Protein AF-A0A170XXC9-F1 (afdb_monomer)

Organism: Triatoma infestans (NCBI:txid30076)

Mean predicted aligned error: 9.7 Å

Radius of gyration: 17.77 Å; Cα contacts (8 Å, |Δi|>4): 347; chains: 1; bounding box: 52×42×58 Å

Sequence (179 aa):
MFGFNVFPIMPRPFNTQYYCFSVAMLPGNEREDVERGGKIIMPPSALDHLTRLNITYPMLFKLNNEKKNRITHCGVLEFVADEGKVYLPHWMMHNLMLDEGDVVHIESANLPVATFSRFQPHSPEFLDISNPKAVLENCLRNFACLTTGDVVNIKYNTKDYELSVLVDTTRKSCFNNRM

Structure (mmCIF, N/CA/C/O backbone):
data_AF-A0A170XXC9-F1
#
_entry.id   AF-A0A170XXC9-F1
#
loop_
_atom_site.group_PDB
_atom_site.id
_atom_site.type_symbol
_atom_site.label_atom_id
_atom_site.label_alt_id
_atom_site.label_comp_id
_atom_site.label_asym_id
_atom_site.label_entity_id
_atom_site.label_seq_id
_atom_site.pdbx_PDB_ins_code
_atom_site.Cartn_x
_atom_site.Cartn_y
_atom_site.Cartn_z
_atom_site.occupancy
_atom_site.B_iso_or_equiv
_atom_site.auth_seq_id
_atom_site.auth_comp_id
_atom_site.auth_asym_id
_atom_site.auth_atom_id
_atom_site.pdbx_PDB_model_num
ATOM 1 N N . MET A 1 1 ? 32.893 21.014 -33.460 1.00 39.22 1 MET A N 1
ATOM 2 C CA . MET A 1 1 ? 32.845 20.460 -32.090 1.00 39.22 1 MET A CA 1
ATOM 3 C C . MET A 1 1 ? 31.387 20.436 -31.661 1.00 39.22 1 MET A C 1
ATOM 5 O O . MET A 1 1 ? 30.842 21.486 -31.357 1.00 39.22 1 MET A O 1
ATOM 9 N N . PHE A 1 2 ? 30.721 19.284 -31.771 1.00 38.38 2 PHE A N 1
ATOM 10 C CA . PHE A 1 2 ? 29.325 19.134 -31.350 1.00 38.38 2 PHE A CA 1
ATOM 11 C C . PHE A 1 2 ? 29.297 18.914 -29.836 1.00 38.38 2 PHE A C 1
ATOM 13 O O . PHE A 1 2 ? 29.837 17.926 -29.342 1.00 38.38 2 PHE A O 1
ATOM 20 N N . GLY A 1 3 ? 28.721 19.872 -29.110 1.00 41.62 3 GLY A N 1
ATOM 21 C CA . GLY A 1 3 ? 28.485 19.762 -27.677 1.00 41.62 3 GLY A CA 1
ATOM 22 C C . GLY A 1 3 ? 27.406 18.720 -27.418 1.00 41.62 3 GLY A C 1
ATOM 23 O O . GLY A 1 3 ? 26.228 18.966 -27.664 1.00 41.62 3 GLY A O 1
ATOM 24 N N . PHE A 1 4 ? 27.815 17.548 -26.940 1.00 42.00 4 PHE A N 1
ATOM 25 C CA . PHE A 1 4 ? 26.901 16.591 -26.338 1.00 42.00 4 PHE A CA 1
ATOM 26 C C . PHE A 1 4 ? 26.348 17.217 -25.056 1.00 42.00 4 PHE A C 1
ATOM 28 O O . PHE A 1 4 ? 27.060 17.345 -24.061 1.00 42.00 4 PHE A O 1
ATOM 35 N N . ASN A 1 5 ? 25.076 17.618 -25.090 1.00 38.91 5 ASN A N 1
ATOM 36 C CA . ASN A 1 5 ? 24.298 17.839 -23.878 1.00 38.91 5 ASN A CA 1
ATOM 37 C C . ASN A 1 5 ? 24.208 16.497 -23.144 1.00 38.91 5 ASN A C 1
ATOM 39 O O . ASN A 1 5 ? 23.368 15.651 -23.448 1.00 38.91 5 ASN A O 1
ATOM 43 N N . VAL A 1 6 ? 25.114 16.297 -22.192 1.00 42.81 6 VAL A N 1
ATOM 44 C CA . VAL A 1 6 ? 24.995 15.298 -21.135 1.00 42.81 6 VAL A CA 1
ATOM 45 C C . VAL A 1 6 ? 23.841 15.726 -20.235 1.00 42.81 6 VAL A C 1
ATOM 47 O O . VAL A 1 6 ? 24.023 16.396 -19.222 1.00 42.81 6 VAL A O 1
ATOM 50 N N . PHE A 1 7 ? 22.617 15.378 -20.634 1.00 46.25 7 PHE A N 1
ATOM 51 C CA . PHE A 1 7 ? 21.508 15.362 -19.692 1.00 46.25 7 PHE A CA 1
ATOM 52 C C . PHE A 1 7 ? 21.907 14.417 -18.553 1.00 46.25 7 PHE A C 1
ATOM 54 O O . PHE A 1 7 ? 22.317 13.287 -18.841 1.00 46.25 7 PHE A O 1
ATOM 61 N N . PRO A 1 8 ? 21.831 14.839 -17.279 1.00 40.06 8 PRO A N 1
ATOM 62 C CA . PRO A 1 8 ? 22.032 13.908 -16.187 1.00 40.06 8 PRO A CA 1
ATOM 63 C C . PRO A 1 8 ? 20.997 12.801 -16.364 1.00 40.06 8 PRO A C 1
ATOM 65 O O . PRO A 1 8 ? 19.794 13.063 -16.410 1.00 40.06 8 PRO A O 1
ATOM 68 N N . ILE A 1 9 ? 21.475 11.567 -16.521 1.00 45.00 9 ILE A N 1
ATOM 69 C CA . ILE A 1 9 ? 20.651 10.366 -16.446 1.00 45.00 9 ILE A CA 1
ATOM 70 C C . ILE A 1 9 ? 20.153 10.336 -15.002 1.00 45.00 9 ILE A C 1
ATOM 72 O O . ILE A 1 9 ? 20.793 9.767 -14.123 1.00 45.00 9 ILE A O 1
ATOM 76 N N . MET A 1 10 ? 19.053 11.041 -14.722 1.00 47.06 10 MET A N 1
ATOM 77 C CA . MET A 1 10 ? 18.302 10.816 -13.498 1.00 47.06 10 MET A CA 1
ATOM 78 C C . MET A 1 10 ? 17.957 9.328 -13.511 1.00 47.06 10 MET A C 1
ATOM 80 O O . MET A 1 10 ? 17.379 8.875 -14.508 1.00 47.06 10 MET A O 1
ATOM 84 N N . PRO A 1 11 ? 18.328 8.554 -12.477 1.00 50.50 11 PRO A N 1
ATOM 85 C CA . PRO A 1 11 ? 17.868 7.183 -12.369 1.00 50.50 11 PRO A CA 1
ATOM 86 C C . PRO A 1 11 ? 16.347 7.253 -12.399 1.00 50.50 11 PRO A C 1
ATOM 88 O O . PRO A 1 11 ? 15.720 7.853 -11.524 1.00 50.50 11 PRO A O 1
ATOM 91 N N . ARG A 1 12 ? 15.757 6.757 -13.489 1.00 59.72 12 ARG A N 1
ATOM 92 C CA . ARG A 1 12 ? 14.306 6.742 -13.611 1.00 59.72 12 ARG A CA 1
ATOM 93 C C . ARG A 1 12 ? 13.805 5.875 -12.459 1.00 59.72 12 ARG A C 1
ATOM 95 O O . ARG A 1 12 ? 14.347 4.780 -12.287 1.00 59.72 12 ARG A O 1
ATOM 102 N N . PRO A 1 13 ? 12.833 6.349 -11.663 1.00 69.69 13 PRO A N 1
ATOM 103 C CA . PRO A 1 13 ? 12.210 5.481 -10.682 1.00 69.69 13 PRO A CA 1
ATOM 104 C C . PRO A 1 13 ? 11.708 4.238 -11.414 1.00 69.69 13 PRO A C 1
ATOM 106 O O . PRO A 1 13 ? 11.322 4.314 -12.587 1.00 69.69 13 PRO A O 1
ATOM 109 N N . PHE A 1 14 ? 11.758 3.094 -10.738 1.00 80.50 14 PHE A N 1
ATOM 110 C CA . PHE A 1 14 ? 11.127 1.886 -11.244 1.00 80.50 14 PHE A CA 1
ATOM 111 C C . PHE A 1 14 ? 9.692 2.253 -11.608 1.00 80.50 14 PHE A C 1
ATOM 113 O O . PHE A 1 14 ? 8.976 2.745 -10.747 1.00 80.50 14 PHE A O 1
ATOM 120 N N . ASN A 1 15 ? 9.306 2.109 -12.870 1.00 86.06 15 ASN A N 1
ATOM 121 C CA . ASN A 1 15 ? 7.966 2.420 -13.348 1.00 86.06 15 ASN A CA 1
ATOM 122 C C . ASN A 1 15 ? 7.590 1.342 -14.355 1.00 86.06 15 ASN A C 1
ATOM 124 O O . ASN A 1 15 ? 8.229 1.200 -15.401 1.00 86.06 15 ASN A O 1
ATOM 128 N N . THR A 1 16 ? 6.615 0.521 -13.994 1.00 89.62 16 THR A N 1
ATOM 129 C CA . THR A 1 16 ? 6.161 -0.603 -14.807 1.00 89.62 16 THR A CA 1
ATOM 130 C C . THR A 1 16 ? 4.686 -0.863 -14.560 1.00 89.62 16 THR A C 1
ATOM 132 O O . THR A 1 16 ? 4.154 -0.610 -13.480 1.00 89.62 16 THR A O 1
ATOM 135 N N . GLN A 1 17 ? 4.025 -1.363 -15.595 1.00 92.31 17 GLN A N 1
ATOM 136 C CA . GLN A 1 17 ? 2.647 -1.816 -15.544 1.00 92.31 17 GLN A CA 1
ATOM 137 C C . GLN A 1 17 ? 2.608 -3.310 -15.238 1.00 92.31 17 GLN A C 1
ATOM 139 O O . GLN A 1 17 ? 3.337 -4.086 -15.855 1.00 92.31 17 GLN A O 1
ATOM 144 N N . TYR A 1 18 ? 1.736 -3.705 -14.319 1.00 93.56 18 TYR A N 1
ATOM 145 C CA . TYR A 1 18 ? 1.502 -5.104 -13.985 1.00 93.56 18 TYR A CA 1
ATOM 146 C C . TYR A 1 18 ? 0.012 -5.420 -14.014 1.00 93.56 18 TYR A C 1
ATOM 148 O O . TYR A 1 18 ? -0.817 -4.553 -13.737 1.00 93.56 18 TYR A O 1
ATOM 156 N N . TYR A 1 19 ? -0.320 -6.673 -14.314 1.00 93.56 19 TYR A N 1
ATOM 157 C CA . TYR A 1 19 ? -1.681 -7.175 -14.163 1.00 93.56 19 TYR A CA 1
ATOM 158 C C . TYR A 1 19 ? -1.940 -7.494 -12.694 1.00 93.56 19 TYR A C 1
ATOM 160 O O . TYR A 1 19 ? -1.226 -8.306 -12.104 1.00 93.56 19 TYR A O 1
ATOM 168 N N . CYS A 1 20 ? -2.933 -6.842 -12.101 1.00 92.25 20 CYS A N 1
ATOM 169 C CA . CYS A 1 20 ? -3.307 -7.059 -10.715 1.00 92.25 20 CYS A CA 1
ATOM 170 C C . CYS A 1 20 ? -4.280 -8.229 -10.568 1.00 92.25 20 CYS A C 1
ATOM 172 O O . CYS A 1 20 ? -5.212 -8.391 -11.352 1.00 92.25 20 CYS A O 1
ATOM 174 N N . PHE A 1 21 ? -4.058 -9.044 -9.546 1.00 92.44 21 PHE A N 1
ATOM 175 C CA . PHE A 1 21 ? -4.915 -10.163 -9.176 1.00 92.44 21 PHE A CA 1
ATOM 176 C C . PHE A 1 21 ? -5.128 -10.163 -7.668 1.00 92.44 21 PHE A C 1
ATOM 178 O O . PHE A 1 21 ? -4.291 -9.658 -6.914 1.00 92.44 21 P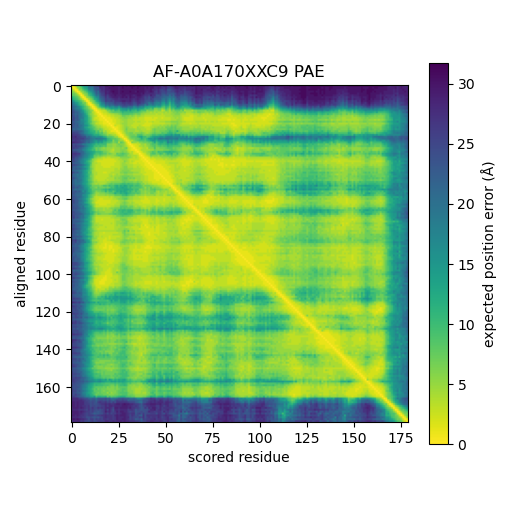HE A O 1
ATOM 185 N N . SER A 1 22 ? -6.232 -10.760 -7.230 1.00 90.31 22 SER A N 1
ATOM 186 C CA . SER A 1 22 ? -6.463 -10.995 -5.811 1.00 90.31 22 SER A CA 1
ATOM 187 C C . SER A 1 22 ? -5.446 -11.997 -5.279 1.00 90.31 22 SER A C 1
ATOM 189 O O . SER A 1 22 ? -5.162 -13.007 -5.928 1.00 90.31 22 SER A O 1
ATOM 191 N N . VAL A 1 23 ? -4.915 -11.769 -4.076 1.00 87.50 23 VAL A N 1
ATOM 192 C CA . VAL A 1 23 ? -4.017 -12.732 -3.415 1.00 87.50 23 VAL A CA 1
ATOM 193 C C . VAL A 1 23 ? -4.666 -14.106 -3.208 1.00 87.50 23 VAL A C 1
ATOM 195 O O . VAL A 1 23 ? -3.952 -15.102 -3.144 1.00 87.50 23 VAL A O 1
ATOM 198 N N . ALA A 1 24 ? -6.001 -14.189 -3.198 1.00 84.38 24 ALA A N 1
ATOM 199 C CA . ALA A 1 24 ? -6.734 -15.454 -3.163 1.00 84.38 24 ALA A CA 1
ATOM 200 C C . ALA A 1 24 ? -6.504 -16.333 -4.411 1.00 84.38 24 ALA A C 1
ATOM 202 O O . ALA A 1 24 ? -6.659 -17.549 -4.340 1.00 84.38 24 ALA A O 1
ATOM 203 N N . MET A 1 25 ? -6.115 -15.742 -5.548 1.00 82.94 25 MET A N 1
ATOM 204 C CA . MET A 1 25 ? -5.778 -16.475 -6.776 1.00 82.94 25 MET A CA 1
ATOM 205 C C . MET A 1 25 ? -4.332 -16.981 -6.808 1.00 82.94 25 MET A C 1
ATOM 207 O O . MET A 1 25 ? -3.971 -17.732 -7.717 1.00 82.94 25 MET A O 1
ATOM 211 N N . LEU A 1 26 ? -3.485 -16.564 -5.860 1.00 81.06 26 LEU A N 1
ATOM 212 C CA . LEU A 1 26 ? -2.104 -17.024 -5.808 1.00 81.06 26 LEU A CA 1
ATOM 213 C C . LEU A 1 26 ? -2.083 -18.537 -5.513 1.00 81.06 26 LEU A C 1
ATOM 215 O O . LEU A 1 26 ? -2.656 -18.967 -4.511 1.00 81.06 26 LEU A O 1
ATOM 219 N N . PRO A 1 27 ? -1.401 -19.360 -6.328 1.00 71.56 27 PRO A N 1
ATOM 220 C CA . PRO A 1 27 ? -1.302 -20.792 -6.073 1.00 71.56 27 PRO A CA 1
ATOM 221 C C . PRO A 1 27 ? -0.530 -21.059 -4.768 1.00 71.56 27 PRO A C 1
ATOM 223 O O . PRO A 1 27 ? 0.663 -20.774 -4.666 1.00 71.56 27 PRO A O 1
ATOM 226 N N . GLY A 1 28 ? -1.209 -21.614 -3.761 1.00 69.94 28 GLY A N 1
ATOM 227 C CA . GLY A 1 28 ? -0.635 -21.920 -2.448 1.00 69.94 28 GLY A CA 1
ATOM 228 C C . GLY A 1 28 ? -1.682 -21.937 -1.331 1.00 69.94 28 GLY A C 1
ATOM 229 O O . GLY A 1 28 ? -2.879 -21.889 -1.594 1.00 69.94 28 GLY A O 1
ATOM 230 N N . ASN A 1 29 ? -1.227 -22.015 -0.076 1.00 64.81 29 ASN A N 1
ATOM 231 C CA . ASN A 1 29 ? -2.105 -21.831 1.085 1.00 64.81 29 ASN A CA 1
ATOM 232 C C . ASN A 1 29 ? -2.654 -20.399 1.125 1.00 64.81 29 ASN A C 1
ATOM 234 O O . ASN A 1 29 ? -1.934 -19.457 0.790 1.00 64.81 29 ASN A O 1
ATOM 238 N N . GLU A 1 30 ? -3.881 -20.243 1.620 1.00 66.31 30 GLU A N 1
ATOM 239 C CA . GLU A 1 30 ? -4.486 -18.942 1.907 1.00 66.31 30 GLU A CA 1
ATOM 240 C C . GLU A 1 30 ? -3.588 -18.148 2.865 1.00 66.31 30 GLU A C 1
ATOM 242 O O . GLU A 1 30 ? -3.312 -18.570 3.990 1.00 66.31 30 GLU A O 1
ATOM 247 N N . ARG A 1 31 ? -3.086 -16.999 2.402 1.00 73.12 31 ARG A N 1
ATOM 248 C CA . ARG A 1 31 ? -2.189 -16.144 3.186 1.00 73.12 31 ARG A CA 1
ATOM 249 C C . ARG A 1 31 ? -2.955 -14.964 3.764 1.00 73.12 31 ARG A C 1
ATOM 251 O O . ARG A 1 31 ? -2.858 -13.838 3.277 1.00 73.12 31 ARG A O 1
ATOM 258 N N . GLU A 1 32 ? -3.699 -15.228 4.833 1.00 73.50 32 GLU A N 1
ATOM 259 C CA . GLU A 1 32 ? -4.479 -14.202 5.534 1.00 73.50 32 GLU A CA 1
ATOM 260 C C . GLU A 1 32 ? -3.613 -13.031 6.038 1.00 73.50 32 GLU A C 1
ATOM 262 O O . GLU A 1 32 ? -4.094 -11.905 6.138 1.00 73.50 32 GLU A O 1
ATOM 267 N N . ASP A 1 33 ? -2.328 -13.261 6.321 1.00 73.31 33 ASP A N 1
ATOM 268 C CA . ASP A 1 33 ? -1.388 -12.209 6.727 1.00 73.31 33 ASP A CA 1
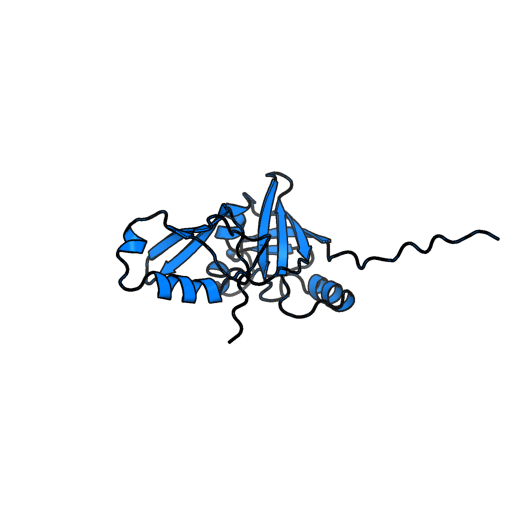ATOM 269 C C . ASP A 1 33 ? -1.156 -11.154 5.633 1.00 73.31 33 ASP A C 1
ATOM 271 O O . ASP A 1 33 ? -0.882 -9.992 5.941 1.00 73.31 33 ASP A O 1
ATOM 275 N N . VAL A 1 34 ? -1.274 -11.542 4.357 1.00 79.50 34 VAL A N 1
ATOM 276 C CA . VAL A 1 34 ? -1.136 -10.628 3.211 1.00 79.50 34 VAL A CA 1
ATOM 277 C C . VAL A 1 34 ? -2.404 -9.807 3.047 1.00 79.50 34 VAL A C 1
ATOM 279 O O . VAL A 1 34 ? -2.325 -8.586 2.934 1.00 79.50 34 VAL A O 1
ATOM 282 N N . GLU A 1 35 ? -3.564 -10.466 3.126 1.00 80.94 35 GLU A N 1
ATOM 283 C CA . GLU A 1 35 ? -4.880 -9.815 3.080 1.00 80.94 35 GLU A CA 1
ATOM 284 C C . GLU A 1 35 ? -5.032 -8.747 4.166 1.00 80.94 35 GLU A C 1
ATOM 286 O O . GLU A 1 35 ? -5.576 -7.673 3.921 1.00 80.94 35 GLU A O 1
ATOM 291 N N . ARG A 1 36 ? -4.504 -9.010 5.366 1.00 74.88 36 ARG A N 1
ATOM 292 C CA . ARG A 1 36 ? -4.570 -8.093 6.515 1.00 74.88 36 ARG A CA 1
ATOM 293 C C . ARG A 1 36 ? -3.467 -7.027 6.519 1.00 74.88 36 ARG A C 1
ATOM 295 O O . ARG A 1 36 ? -3.397 -6.228 7.453 1.00 74.88 36 ARG A O 1
ATOM 302 N N . GLY A 1 37 ? -2.567 -7.048 5.538 1.00 79.19 37 GLY A N 1
ATOM 303 C CA . GLY A 1 37 ? -1.376 -6.205 5.490 1.00 79.19 37 GLY A CA 1
ATOM 304 C C . GLY A 1 37 ? -1.393 -5.156 4.379 1.00 79.19 37 GLY A C 1
ATOM 305 O O . GLY A 1 37 ? -2.223 -5.163 3.475 1.00 79.19 37 GLY A O 1
ATOM 306 N N . GLY A 1 38 ? -0.397 -4.266 4.429 1.00 79.88 38 GLY A N 1
ATOM 307 C CA . GLY A 1 38 ? -0.108 -3.258 3.398 1.00 79.88 38 GLY A CA 1
ATOM 308 C C . GLY A 1 38 ? 0.945 -3.695 2.385 1.00 79.88 38 GLY A C 1
ATOM 309 O O . GLY A 1 38 ? 1.694 -2.849 1.888 1.00 79.88 38 GLY A O 1
ATOM 310 N N . LYS A 1 39 ? 1.086 -5.006 2.166 1.00 88.12 39 LYS A N 1
ATOM 311 C CA . LYS A 1 39 ? 2.179 -5.584 1.384 1.00 88.12 39 LYS A CA 1
ATOM 312 C C . LYS A 1 39 ? 1.637 -6.390 0.211 1.00 88.12 39 LYS A C 1
ATOM 314 O O . LYS A 1 39 ? 0.671 -7.126 0.363 1.00 88.12 39 LYS A O 1
ATOM 319 N N . ILE A 1 40 ? 2.289 -6.255 -0.935 1.00 91.31 40 ILE A N 1
ATOM 320 C CA . ILE A 1 40 ? 1.915 -6.919 -2.186 1.00 91.31 40 ILE A CA 1
ATOM 321 C C . ILE A 1 40 ? 2.945 -7.981 -2.562 1.00 91.31 40 ILE A C 1
ATOM 323 O O . ILE A 1 40 ? 4.069 -7.975 -2.051 1.00 91.31 40 ILE A O 1
ATOM 327 N N . ILE A 1 41 ? 2.578 -8.875 -3.475 1.00 91.88 41 ILE A N 1
ATOM 328 C CA . ILE A 1 41 ? 3.495 -9.877 -4.025 1.00 91.88 41 ILE A CA 1
ATOM 329 C C . ILE A 1 41 ? 3.811 -9.499 -5.466 1.00 91.88 41 ILE A C 1
ATOM 331 O O . ILE A 1 41 ? 2.911 -9.240 -6.268 1.00 91.88 41 ILE A O 1
ATOM 335 N N . MET A 1 42 ? 5.101 -9.460 -5.777 1.00 93.06 42 MET A N 1
ATOM 336 C CA . MET A 1 42 ? 5.624 -9.032 -7.073 1.00 93.06 42 MET A CA 1
ATOM 337 C C . MET A 1 42 ? 6.397 -10.164 -7.761 1.00 93.06 42 MET A C 1
ATOM 339 O O . MET A 1 42 ? 6.716 -11.163 -7.113 1.00 93.06 42 MET A O 1
ATOM 343 N N . PRO A 1 43 ? 6.686 -10.061 -9.068 1.00 93.75 43 PRO A N 1
ATOM 344 C CA . PRO A 1 43 ? 7.478 -11.071 -9.757 1.00 93.75 43 PRO A CA 1
ATOM 345 C C . PRO A 1 43 ? 8.976 -10.905 -9.469 1.00 93.75 43 PRO A C 1
ATOM 347 O O . PRO A 1 43 ? 9.429 -9.789 -9.190 1.00 93.75 43 PRO A O 1
ATOM 350 N N . PRO A 1 44 ? 9.778 -11.978 -9.564 1.00 92.56 44 PRO A N 1
ATOM 351 C CA . PRO A 1 44 ? 11.220 -11.923 -9.319 1.00 92.56 44 PRO A CA 1
ATOM 352 C C . PRO A 1 44 ? 11.963 -10.989 -10.285 1.00 92.56 44 PRO A C 1
ATOM 354 O O . PRO A 1 44 ? 12.949 -10.369 -9.884 1.00 92.56 44 PRO A O 1
ATOM 357 N N . SER A 1 45 ? 11.471 -10.793 -11.515 1.00 91.31 45 SER A N 1
ATOM 358 C CA . SER A 1 45 ? 12.009 -9.776 -12.433 1.00 91.31 45 SER A CA 1
ATOM 359 C C . SER A 1 45 ? 11.943 -8.352 -11.881 1.00 91.31 45 SER A C 1
ATOM 361 O O . SER A 1 45 ? 12.851 -7.553 -12.127 1.00 91.31 45 SER A O 1
ATOM 363 N N . ALA A 1 46 ? 10.919 -8.030 -11.081 1.00 89.69 46 ALA A N 1
ATOM 364 C CA . ALA A 1 46 ? 10.833 -6.734 -10.421 1.00 89.69 46 ALA A CA 1
ATOM 36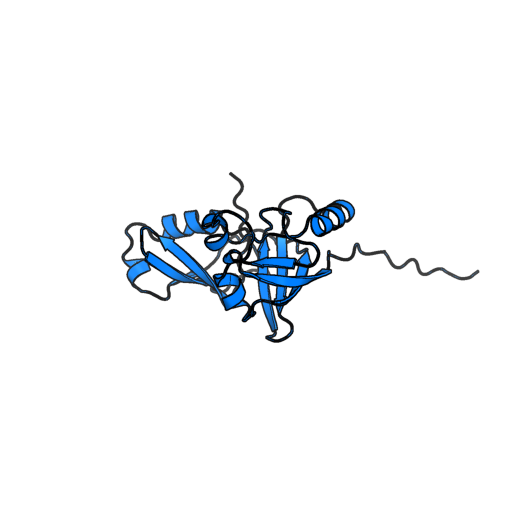5 C C . ALA A 1 46 ? 12.005 -6.549 -9.450 1.00 89.69 46 ALA A C 1
ATOM 367 O O . ALA A 1 46 ? 12.625 -5.491 -9.447 1.00 89.69 46 ALA A O 1
ATOM 368 N N . LEU A 1 47 ? 12.366 -7.581 -8.680 1.00 88.94 47 LEU A N 1
ATOM 369 C CA . LEU A 1 47 ? 13.496 -7.515 -7.753 1.00 88.94 47 LEU A CA 1
ATOM 370 C C . LEU A 1 47 ? 14.817 -7.237 -8.479 1.00 88.94 47 LEU A C 1
ATOM 372 O O . LEU A 1 47 ? 15.545 -6.343 -8.056 1.00 88.94 47 LEU A O 1
ATOM 376 N N . ASP A 1 48 ? 15.098 -7.931 -9.588 1.00 88.56 48 ASP A N 1
ATOM 377 C CA . ASP A 1 48 ? 16.311 -7.695 -10.392 1.00 88.56 48 ASP A CA 1
ATOM 378 C C . ASP A 1 48 ? 16.401 -6.229 -10.848 1.00 88.56 48 ASP A C 1
ATOM 380 O O . ASP A 1 48 ? 17.434 -5.572 -10.688 1.00 88.56 48 ASP A O 1
ATOM 384 N N . HIS A 1 49 ? 15.287 -5.669 -11.328 1.00 87.12 49 HIS A N 1
ATOM 385 C CA . HIS A 1 49 ? 15.209 -4.264 -11.724 1.00 87.12 49 HIS A CA 1
ATOM 386 C C . HIS A 1 49 ? 15.445 -3.310 -10.542 1.00 87.12 49 HIS A C 1
ATOM 388 O O . HIS A 1 49 ? 16.180 -2.330 -10.674 1.00 87.12 49 HIS A O 1
ATOM 394 N N . LEU A 1 50 ? 14.860 -3.593 -9.376 1.00 86.81 50 LEU A N 1
ATOM 395 C CA . LEU A 1 50 ? 15.023 -2.776 -8.169 1.00 86.81 50 LEU A CA 1
ATOM 396 C C . LEU A 1 50 ? 16.462 -2.822 -7.640 1.00 86.81 50 LEU A C 1
ATOM 398 O O . LEU A 1 50 ? 16.997 -1.792 -7.223 1.00 86.81 50 LEU A O 1
ATOM 402 N N . THR A 1 51 ? 17.115 -3.987 -7.706 1.00 85.94 51 THR A N 1
ATOM 403 C CA . THR A 1 51 ? 18.529 -4.154 -7.346 1.00 85.94 51 THR A CA 1
ATOM 404 C C . THR A 1 51 ? 19.440 -3.360 -8.281 1.00 85.94 51 THR A C 1
ATOM 406 O O . THR A 1 51 ? 20.346 -2.682 -7.800 1.00 85.94 51 THR A O 1
ATOM 409 N N . ARG A 1 52 ? 19.176 -3.348 -9.597 1.00 86.25 52 ARG A N 1
ATOM 410 C CA . ARG A 1 52 ? 19.924 -2.511 -10.562 1.00 86.25 52 ARG A CA 1
ATOM 411 C C . ARG A 1 52 ? 19.772 -1.018 -10.297 1.00 86.25 52 ARG A C 1
ATOM 413 O O . ARG A 1 52 ? 20.713 -0.259 -10.504 1.00 86.25 52 ARG A O 1
ATOM 420 N N . LEU A 1 53 ? 18.594 -0.604 -9.836 1.00 82.62 53 LEU A N 1
ATOM 421 C CA . LEU A 1 53 ? 18.311 0.774 -9.431 1.00 82.62 53 LEU A CA 1
ATOM 422 C C . LEU A 1 53 ? 18.875 1.117 -8.043 1.00 82.62 53 LEU A C 1
ATOM 424 O O . LEU A 1 53 ? 18.728 2.249 -7.587 1.00 82.62 53 LEU A O 1
ATOM 428 N N . ASN A 1 54 ? 19.545 0.163 -7.388 1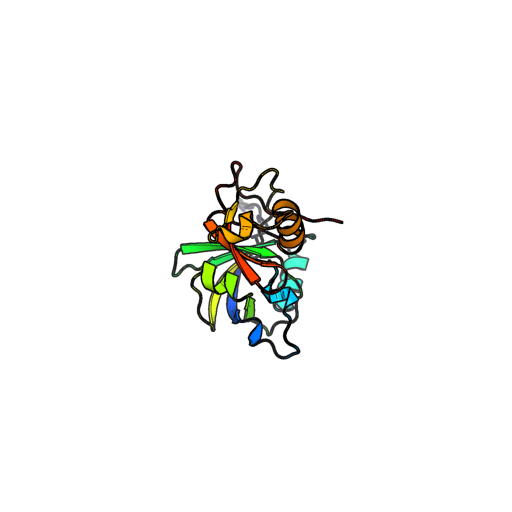.00 79.81 54 ASN A N 1
ATOM 429 C CA . ASN A 1 54 ? 20.187 0.318 -6.090 1.00 79.81 54 ASN A CA 1
ATOM 430 C C . ASN A 1 54 ? 19.208 0.774 -4.986 1.00 79.81 54 ASN A C 1
ATOM 432 O O . ASN A 1 54 ? 19.587 1.512 -4.070 1.00 79.81 54 ASN A O 1
ATOM 436 N N . ILE A 1 55 ? 17.945 0.334 -5.078 1.00 77.69 55 ILE A N 1
ATOM 437 C CA . ILE A 1 55 ? 16.897 0.650 -4.104 1.00 77.69 55 ILE A CA 1
ATOM 438 C C . ILE A 1 55 ? 17.123 -0.179 -2.842 1.00 77.69 55 ILE A C 1
ATOM 440 O O . ILE A 1 55 ? 17.152 -1.409 -2.872 1.00 77.69 55 ILE A O 1
ATOM 444 N N . THR A 1 56 ? 17.288 0.510 -1.718 1.00 73.19 56 THR A N 1
ATOM 445 C CA . THR A 1 56 ? 17.492 -0.103 -0.407 1.00 73.19 56 THR A CA 1
ATOM 446 C C . THR A 1 56 ? 16.172 -0.271 0.338 1.00 73.19 56 THR A C 1
ATOM 448 O O . THR A 1 56 ? 15.194 0.431 0.094 1.00 73.19 56 THR A O 1
ATOM 451 N N . TYR A 1 57 ? 16.135 -1.229 1.264 1.00 69.94 57 TYR A N 1
ATOM 452 C CA . TYR A 1 57 ? 14.961 -1.467 2.101 1.00 69.94 57 TYR A CA 1
ATOM 453 C C . TYR A 1 57 ? 14.688 -0.278 3.051 1.00 69.94 57 TYR A C 1
ATOM 455 O O . TYR A 1 57 ? 15.641 0.231 3.657 1.00 69.94 57 TYR A O 1
ATOM 463 N N . PRO A 1 58 ? 13.417 0.116 3.289 1.00 74.69 58 PRO A N 1
ATOM 464 C CA . PRO A 1 58 ? 12.165 -0.482 2.800 1.00 74.69 58 PRO A CA 1
ATOM 465 C C . PRO A 1 58 ? 11.834 -0.127 1.344 1.00 74.69 58 PRO A C 1
ATOM 467 O O . PRO A 1 58 ? 11.865 1.036 0.954 1.00 74.69 58 PRO A O 1
ATOM 470 N N . MET A 1 59 ? 11.465 -1.140 0.554 1.00 85.00 59 MET A N 1
ATOM 471 C CA . MET A 1 59 ? 11.003 -0.957 -0.825 1.00 85.00 59 MET A CA 1
ATOM 472 C C . MET A 1 59 ? 9.516 -0.601 -0.816 1.00 85.00 59 MET A C 1
ATOM 474 O O . MET A 1 59 ? 8.666 -1.452 -0.540 1.00 85.00 59 MET A O 1
ATOM 478 N N . LEU A 1 60 ? 9.225 0.668 -1.087 1.00 87.44 60 LEU A N 1
ATOM 479 C CA . LEU A 1 60 ? 7.870 1.198 -1.150 1.00 87.44 60 LEU A CA 1
ATOM 480 C C . LEU A 1 60 ? 7.495 1.507 -2.595 1.00 87.44 60 LEU A C 1
ATOM 482 O O . LEU A 1 60 ? 8.300 1.991 -3.398 1.00 87.44 60 LEU A O 1
ATOM 486 N N . PHE A 1 61 ? 6.234 1.245 -2.899 1.00 89.75 61 PHE A N 1
ATOM 487 C CA . PHE A 1 61 ? 5.670 1.384 -4.222 1.00 89.75 61 PHE A CA 1
ATOM 488 C C . PHE A 1 61 ? 4.424 2.243 -4.172 1.00 89.75 61 PHE A C 1
ATOM 490 O O . PHE A 1 61 ? 3.634 2.202 -3.231 1.00 89.75 61 PHE A O 1
ATOM 497 N N . LYS A 1 62 ? 4.250 3.025 -5.222 1.00 89.81 62 LYS A N 1
ATOM 498 C CA . LYS A 1 62 ? 3.052 3.781 -5.512 1.00 89.81 62 LYS A CA 1
ATOM 499 C C . LYS A 1 62 ? 2.297 3.042 -6.603 1.00 89.81 62 LYS A C 1
ATOM 501 O O . LYS A 1 62 ? 2.816 2.860 -7.702 1.00 89.81 62 LYS A O 1
ATOM 506 N N . LEU A 1 63 ? 1.071 2.651 -6.295 1.00 91.44 63 LEU A N 1
ATOM 507 C CA . LEU A 1 63 ? 0.142 2.053 -7.239 1.00 91.44 63 LEU A CA 1
ATOM 508 C C . LEU A 1 63 ? -0.777 3.146 -7.759 1.00 91.44 63 LEU A C 1
ATOM 510 O O . LEU A 1 63 ? -1.357 3.903 -6.983 1.00 91.44 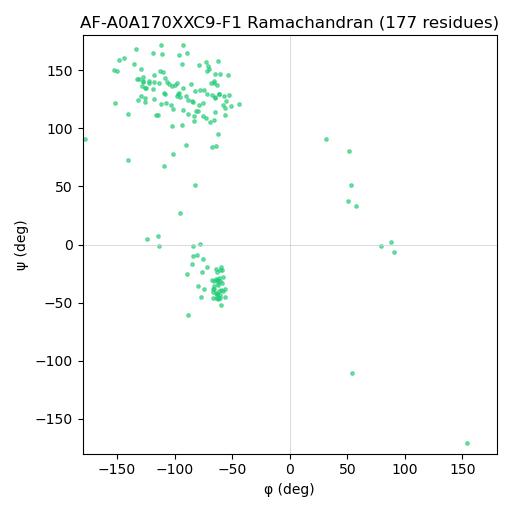63 LEU A O 1
ATOM 514 N N . ASN A 1 64 ? -0.904 3.232 -9.075 1.00 91.38 64 ASN A N 1
ATOM 515 C CA . ASN A 1 64 ? -1.781 4.176 -9.743 1.00 91.38 64 ASN A CA 1
ATOM 516 C C . ASN A 1 64 ? -2.722 3.428 -10.686 1.00 91.38 64 ASN A C 1
ATOM 518 O O . ASN A 1 64 ? -2.281 2.737 -11.607 1.00 91.38 64 ASN A O 1
ATOM 522 N N . ASN A 1 65 ? -4.020 3.607 -10.469 1.00 90.81 65 ASN A N 1
ATOM 523 C CA . ASN A 1 65 ? -5.040 3.198 -11.415 1.00 90.81 65 ASN A CA 1
ATOM 524 C C . ASN A 1 65 ? -5.389 4.388 -12.319 1.00 90.81 65 ASN A C 1
ATOM 526 O O . ASN A 1 65 ? -6.145 5.280 -11.923 1.00 90.81 65 ASN A O 1
ATOM 530 N N . GLU A 1 66 ? -4.878 4.381 -13.551 1.00 85.44 66 GLU A N 1
ATOM 531 C CA . GLU A 1 66 ? -5.146 5.438 -14.536 1.00 85.44 66 GLU A CA 1
ATOM 532 C C . GLU A 1 66 ? -6.629 5.542 -14.914 1.00 85.44 66 GLU A C 1
ATOM 534 O O . GLU A 1 66 ? -7.122 6.641 -15.159 1.00 85.44 66 GLU A O 1
ATOM 539 N N . LYS A 1 67 ? -7.378 4.430 -14.892 1.00 84.75 67 LYS A N 1
ATOM 540 C CA . LYS A 1 67 ? -8.804 4.426 -15.264 1.00 84.75 67 LYS A CA 1
ATOM 541 C C . LYS A 1 67 ? -9.655 5.241 -14.293 1.00 84.75 67 LYS A C 1
ATOM 543 O O . LYS A 1 67 ? -10.638 5.865 -14.690 1.00 84.75 67 LYS A O 1
ATOM 548 N N . LYS A 1 68 ? -9.305 5.209 -13.006 1.00 84.44 68 LYS A N 1
ATOM 549 C CA . LYS A 1 68 ? -10.083 5.820 -11.914 1.00 84.44 68 LYS A CA 1
ATOM 550 C C . LYS A 1 68 ? -9.366 6.995 -11.250 1.00 84.44 68 LYS A C 1
ATOM 552 O O . LYS A 1 68 ? -9.941 7.613 -10.359 1.00 84.44 68 LYS A O 1
ATOM 557 N N . ASN A 1 69 ? -8.144 7.314 -11.692 1.00 84.12 69 ASN A N 1
ATOM 558 C CA . ASN A 1 69 ? -7.263 8.327 -11.101 1.00 84.12 69 ASN A CA 1
ATOM 559 C C . ASN A 1 69 ? -7.101 8.143 -9.581 1.00 84.12 69 ASN A C 1
ATOM 561 O O . ASN A 1 69 ? -7.077 9.105 -8.812 1.00 84.12 69 ASN A O 1
ATOM 565 N N . ARG A 1 70 ? -7.032 6.880 -9.146 1.00 86.88 70 ARG A N 1
ATOM 566 C CA . ARG A 1 70 ? -6.836 6.496 -7.746 1.00 86.88 70 ARG A CA 1
ATOM 567 C C . ARG A 1 70 ? -5.392 6.080 -7.547 1.00 86.88 70 ARG A C 1
ATOM 569 O O . ARG A 1 70 ? -4.828 5.355 -8.363 1.00 86.88 70 ARG A O 1
ATOM 576 N N . ILE A 1 71 ? -4.811 6.549 -6.454 1.00 88.81 71 ILE A N 1
ATOM 577 C CA . ILE A 1 71 ? -3.430 6.272 -6.088 1.00 88.81 71 ILE A CA 1
ATOM 578 C C . ILE A 1 71 ? -3.443 5.700 -4.683 1.00 88.81 71 ILE A C 1
ATOM 580 O O . ILE A 1 71 ? -4.080 6.274 -3.808 1.00 88.81 71 ILE A O 1
ATOM 584 N N . THR A 1 72 ? -2.692 4.629 -4.473 1.00 88.44 72 THR A N 1
ATOM 585 C CA . THR A 1 72 ? -2.385 4.098 -3.146 1.00 88.44 72 THR A CA 1
ATOM 586 C C . THR A 1 72 ? -0.892 3.791 -3.064 1.00 88.44 72 THR A C 1
ATOM 588 O O . THR A 1 72 ? -0.178 3.822 -4.070 1.00 88.44 72 THR A O 1
ATOM 591 N N . HIS A 1 73 ? -0.397 3.525 -1.866 1.00 88.31 73 HIS A N 1
ATOM 592 C CA . HIS A 1 73 ? 1.000 3.180 -1.636 1.00 88.31 73 HIS A CA 1
ATOM 593 C C . HIS A 1 73 ? 1.063 1.887 -0.839 1.00 88.31 73 HIS A C 1
ATOM 595 O O . HIS A 1 73 ? 0.298 1.692 0.105 1.00 88.31 73 HIS A O 1
ATOM 601 N N . CYS A 1 74 ? 1.997 1.019 -1.198 1.00 88.88 74 CYS A N 1
ATOM 602 C CA . CYS A 1 74 ? 2.162 -0.279 -0.570 1.00 88.88 74 CYS A CA 1
ATOM 603 C C . CYS A 1 74 ? 3.636 -0.667 -0.473 1.00 88.88 74 CYS A C 1
ATOM 605 O O . CYS A 1 74 ? 4.496 -0.129 -1.171 1.00 88.88 74 CYS A O 1
ATOM 607 N N . GLY A 1 75 ? 3.932 -1.613 0.410 1.00 88.75 75 GLY A N 1
ATOM 608 C CA . GLY A 1 75 ? 5.224 -2.293 0.429 1.00 88.75 75 GLY A CA 1
ATOM 609 C C . GLY A 1 75 ? 5.180 -3.572 -0.396 1.00 88.75 75 GLY A C 1
ATOM 610 O O . GLY A 1 75 ? 4.110 -4.030 -0.789 1.00 88.75 75 GLY A O 1
ATOM 611 N N . VAL A 1 76 ? 6.334 -4.190 -0.600 1.00 89.00 76 VAL A N 1
ATOM 612 C CA . VAL A 1 76 ? 6.426 -5.570 -1.098 1.00 89.00 76 VAL A CA 1
ATOM 613 C C . VAL A 1 76 ? 6.635 -6.531 0.069 1.00 89.00 76 VAL A C 1
ATOM 615 O O . VAL A 1 76 ? 7.369 -6.222 1.010 1.00 89.00 76 VAL A O 1
ATOM 618 N N . LEU A 1 77 ? 5.964 -7.682 0.028 1.00 87.81 77 LEU A N 1
ATOM 619 C CA . LEU A 1 77 ? 6.206 -8.783 0.955 1.00 87.81 77 LEU A CA 1
ATOM 620 C C . LEU A 1 77 ? 7.301 -9.699 0.410 1.00 87.81 77 LEU A C 1
ATOM 622 O O . LEU A 1 77 ? 8.339 -9.864 1.040 1.00 87.81 77 LEU A O 1
ATOM 626 N N . GLU A 1 78 ? 7.052 -10.273 -0.766 1.00 89.00 78 GLU A N 1
ATOM 627 C CA . GLU A 1 78 ? 7.891 -11.283 -1.404 1.00 89.00 78 GLU A CA 1
ATOM 628 C C . GLU A 1 78 ? 7.816 -11.165 -2.929 1.00 89.00 78 GLU A C 1
ATOM 630 O O . GLU A 1 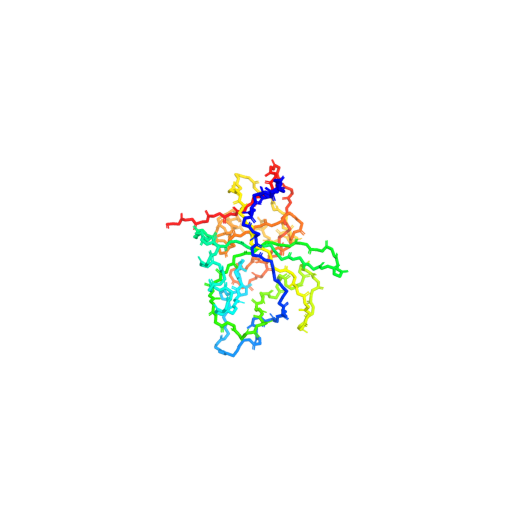78 ? 6.857 -10.625 -3.491 1.00 89.00 78 GLU A O 1
ATOM 635 N N . PHE A 1 79 ? 8.834 -11.711 -3.593 1.00 90.75 79 PHE A N 1
ATOM 636 C CA . PHE A 1 79 ? 8.962 -11.705 -5.046 1.00 90.75 79 PHE A CA 1
ATOM 637 C C . PHE A 1 79 ? 8.752 -13.111 -5.626 1.00 90.75 79 PHE A C 1
ATOM 639 O O . PHE A 1 79 ? 9.696 -13.746 -6.090 1.00 90.75 79 PHE A O 1
ATOM 646 N N . VAL A 1 80 ? 7.523 -13.625 -5.522 1.00 90.81 80 VAL A N 1
ATOM 647 C CA . VAL A 1 80 ? 7.150 -14.998 -5.928 1.00 90.81 80 VAL A CA 1
ATOM 648 C C . VAL A 1 80 ? 5.999 -15.048 -6.939 1.00 90.81 80 VAL A C 1
ATOM 650 O O . VAL A 1 80 ? 5.519 -16.131 -7.260 1.00 90.81 80 VAL A O 1
ATOM 653 N N . ALA A 1 81 ? 5.527 -13.896 -7.425 1.00 90.56 81 ALA A N 1
ATOM 654 C CA . ALA A 1 81 ? 4.452 -13.845 -8.414 1.00 90.56 81 ALA A CA 1
ATOM 655 C C . ALA A 1 81 ? 4.931 -14.301 -9.802 1.00 90.56 81 ALA A C 1
ATOM 657 O O . ALA A 1 81 ? 6.116 -14.193 -10.128 1.00 90.56 81 ALA A O 1
ATOM 658 N N . ASP A 1 82 ? 3.995 -14.745 -10.645 1.00 91.12 82 ASP A N 1
ATOM 659 C CA . ASP A 1 82 ? 4.267 -14.971 -12.064 1.00 91.12 82 ASP A CA 1
ATOM 660 C C . ASP A 1 82 ? 4.711 -13.680 -12.762 1.00 91.12 82 ASP A C 1
ATOM 662 O O . ASP A 1 82 ? 4.227 -12.583 -12.470 1.00 91.12 82 ASP A O 1
ATOM 666 N N . GLU A 1 83 ? 5.587 -13.826 -13.752 1.00 91.12 83 GLU A N 1
ATOM 667 C CA . GLU A 1 83 ? 6.077 -12.721 -14.572 1.00 91.12 83 GLU A CA 1
ATOM 668 C C . GLU A 1 83 ? 4.926 -11.898 -15.179 1.00 91.12 83 GLU A C 1
ATOM 670 O O . GLU A 1 83 ? 3.999 -12.428 -15.796 1.00 91.12 83 GLU A O 1
ATOM 675 N N . GLY A 1 84 ? 4.981 -10.577 -14.986 1.00 88.75 84 GLY A N 1
ATOM 676 C CA . GLY A 1 84 ? 3.950 -9.642 -15.449 1.00 88.75 84 GLY A CA 1
ATOM 677 C C . GLY A 1 84 ? 2.689 -9.564 -14.577 1.00 88.75 84 GLY A C 1
ATOM 678 O O . GLY A 1 84 ? 1.824 -8.733 -14.862 1.00 88.75 84 GLY A O 1
ATOM 679 N N . LYS A 1 85 ? 2.586 -10.350 -13.498 1.00 92.31 85 LYS A N 1
ATOM 680 C CA . LYS A 1 85 ? 1.456 -10.320 -12.559 1.00 92.31 85 LYS A CA 1
ATOM 681 C C . LYS A 1 85 ? 1.873 -9.807 -11.188 1.00 92.31 85 LYS A C 1
ATOM 683 O O . LYS A 1 85 ? 2.992 -10.031 -10.738 1.00 92.31 85 LYS A O 1
ATOM 688 N N . VAL A 1 86 ? 0.947 -9.150 -10.502 1.00 92.94 86 VAL A N 1
ATOM 689 C CA . VAL A 1 86 ? 1.086 -8.744 -9.102 1.00 92.94 86 VAL A CA 1
ATOM 690 C C . VAL A 1 86 ? -0.150 -9.155 -8.330 1.00 92.94 86 VAL A C 1
ATOM 692 O O . VAL A 1 86 ? -1.267 -9.060 -8.839 1.00 92.94 86 VAL A O 1
ATOM 695 N N . TYR A 1 87 ? 0.054 -9.587 -7.093 1.00 92.12 87 TYR A N 1
ATOM 696 C CA . TYR A 1 87 ? -1.040 -9.979 -6.218 1.00 92.12 87 TYR A CA 1
ATOM 697 C C . TYR A 1 87 ? -1.225 -8.921 -5.141 1.00 92.12 87 TYR A C 1
ATOM 699 O O . TYR A 1 87 ? -0.289 -8.590 -4.402 1.00 92.12 87 TYR A O 1
ATOM 707 N N . LEU A 1 88 ? -2.431 -8.368 -5.104 1.00 91.31 88 LEU A N 1
ATOM 708 C CA . LEU A 1 88 ? -2.842 -7.312 -4.195 1.00 91.31 88 LEU A CA 1
ATOM 709 C C . LEU A 1 88 ? -3.837 -7.881 -3.186 1.00 91.31 88 LEU A C 1
ATOM 711 O O . LEU A 1 88 ? -4.611 -8.779 -3.532 1.00 91.31 88 LEU A O 1
ATOM 715 N N . PRO A 1 89 ? -3.857 -7.348 -1.957 1.00 90.06 89 PRO A N 1
ATOM 716 C CA . PRO A 1 89 ? -4.901 -7.702 -1.025 1.00 90.06 89 PRO A CA 1
ATOM 717 C C . PRO A 1 89 ? -6.251 -7.107 -1.451 1.00 90.06 89 PRO A C 1
ATOM 719 O O . PRO A 1 89 ? -6.304 -6.034 -2.065 1.00 90.06 89 PRO A O 1
ATOM 722 N N . HIS A 1 90 ? -7.350 -7.772 -1.096 1.00 87.50 90 HIS A N 1
ATOM 723 C CA . HIS A 1 90 ? -8.691 -7.427 -1.578 1.00 87.50 90 HIS A CA 1
ATOM 724 C C . HIS A 1 90 ? -9.097 -5.978 -1.251 1.00 87.50 90 HIS A C 1
ATOM 726 O O . HIS A 1 90 ? -9.640 -5.266 -2.097 1.00 87.50 90 HIS A O 1
ATOM 732 N N . TRP A 1 91 ? -8.770 -5.485 -0.051 1.00 86.44 91 TRP A N 1
ATOM 733 C CA . TRP A 1 91 ? -9.061 -4.099 0.345 1.00 86.44 91 TRP A CA 1
ATOM 734 C C . TRP A 1 91 ? -8.333 -3.068 -0.540 1.00 86.44 91 TRP A C 1
ATOM 736 O O . TRP A 1 91 ? -8.877 -2.005 -0.831 1.00 86.44 91 TRP A O 1
ATOM 746 N N . MET A 1 92 ? -7.127 -3.384 -1.023 1.00 89.06 92 MET A N 1
ATOM 747 C CA . MET A 1 92 ? -6.348 -2.492 -1.886 1.00 89.06 92 MET A CA 1
ATOM 748 C C . MET A 1 92 ? -6.915 -2.458 -3.303 1.00 89.06 92 MET A C 1
ATOM 750 O O . MET A 1 92 ? -6.984 -1.388 -3.911 1.00 89.06 92 MET A O 1
ATOM 754 N N . MET A 1 93 ? -7.370 -3.608 -3.810 1.00 89.88 93 MET A N 1
ATOM 755 C CA . MET A 1 93 ? -8.108 -3.674 -5.075 1.00 89.88 93 MET A CA 1
ATOM 756 C C . MET A 1 93 ? -9.398 -2.857 -4.993 1.00 89.88 93 MET A C 1
ATOM 758 O O . MET A 1 93 ? -9.675 -2.064 -5.892 1.00 89.88 93 MET A O 1
ATOM 762 N N . HIS A 1 94 ? -10.126 -2.963 -3.878 1.00 88.25 94 HIS A N 1
ATOM 763 C CA . HIS A 1 94 ? -11.335 -2.180 -3.639 1.00 88.25 94 HIS A CA 1
ATOM 764 C C . HIS A 1 94 ? -11.050 -0.668 -3.591 1.00 88.25 94 HIS A C 1
ATOM 766 O O . HIS A 1 94 ? -11.712 0.106 -4.283 1.00 88.25 94 HIS A O 1
ATOM 772 N N . ASN A 1 95 ? -10.013 -0.234 -2.864 1.00 87.44 95 ASN A N 1
ATOM 773 C CA . ASN A 1 95 ? -9.622 1.181 -2.784 1.00 87.44 95 ASN A CA 1
ATOM 774 C C . ASN A 1 95 ? -9.222 1.770 -4.141 1.00 87.44 95 ASN A C 1
ATOM 776 O O . ASN A 1 95 ? -9.552 2.917 -4.462 1.00 87.44 95 ASN A O 1
ATOM 780 N N . LEU A 1 96 ? -8.505 0.985 -4.947 1.00 88.44 96 LEU A N 1
ATOM 781 C CA . LEU A 1 96 ? -8.103 1.376 -6.293 1.00 88.44 96 LEU A CA 1
ATOM 782 C C . LEU A 1 96 ? -9.218 1.194 -7.325 1.00 88.44 96 LEU A C 1
ATOM 784 O O . LEU A 1 96 ? -9.053 1.687 -8.441 1.00 88.44 96 LEU A O 1
ATOM 788 N N . MET A 1 97 ? -10.338 0.552 -6.969 1.00 89.25 97 MET A N 1
ATOM 789 C CA . MET A 1 97 ? -11.418 0.174 -7.888 1.00 89.25 97 MET A CA 1
ATOM 790 C C . MET A 1 97 ? -10.872 -0.620 -9.085 1.00 89.25 97 MET A C 1
ATOM 792 O O . MET A 1 97 ? -11.074 -0.232 -10.239 1.00 89.25 97 MET A O 1
ATOM 796 N N . LEU A 1 98 ? -10.089 -1.657 -8.781 1.00 89.25 98 LEU A N 1
ATOM 797 C CA . LEU A 1 98 ? -9.486 -2.575 -9.745 1.00 89.25 98 LEU A CA 1
ATOM 798 C C . LEU A 1 98 ? -10.229 -3.909 -9.738 1.00 89.25 98 LEU A C 1
ATOM 800 O O . LEU A 1 98 ? -10.527 -4.443 -8.670 1.00 89.25 98 LEU A O 1
ATOM 804 N N . ASP A 1 99 ? -10.445 -4.454 -10.929 1.00 90.44 99 ASP A N 1
ATOM 805 C CA . ASP A 1 99 ? -10.918 -5.820 -11.126 1.00 90.44 99 ASP A CA 1
ATOM 806 C C . ASP A 1 99 ? -9.741 -6.777 -11.381 1.00 90.44 99 ASP A C 1
ATOM 808 O O . ASP A 1 99 ? -8.621 -6.373 -11.703 1.00 90.44 99 ASP A O 1
ATOM 812 N N . GLU A 1 100 ? -9.975 -8.076 -11.231 1.00 90.38 100 GLU A N 1
ATOM 813 C CA . GLU A 1 100 ? -8.950 -9.090 -11.476 1.00 90.38 100 GLU A CA 1
ATOM 814 C C . GLU A 1 100 ? -8.539 -9.104 -12.956 1.00 90.38 100 GLU A C 1
ATOM 816 O O . GLU A 1 100 ? -9.369 -9.225 -13.857 1.00 90.38 100 GLU A O 1
ATOM 821 N N . GLY A 1 101 ? -7.237 -8.979 -13.212 1.00 90.19 101 GLY A N 1
ATOM 822 C CA . GLY A 1 101 ? -6.681 -8.837 -14.554 1.00 90.19 101 GLY A CA 1
ATOM 823 C C . GLY A 1 101 ? -6.599 -7.395 -15.058 1.00 90.19 101 GLY A C 1
ATOM 824 O O . GLY A 1 101 ? -6.142 -7.189 -16.184 1.00 90.19 101 GLY A O 1
ATOM 825 N N . ASP A 1 102 ? -6.978 -6.389 -14.261 1.00 92.31 102 ASP A N 1
ATOM 826 C CA . ASP A 1 102 ? -6.734 -4.995 -14.633 1.00 92.31 102 ASP A CA 1
ATOM 827 C C . ASP A 1 102 ? -5.251 -4.625 -14.559 1.00 92.31 102 ASP A C 1
ATOM 829 O O . ASP A 1 102 ? -4.462 -5.192 -13.802 1.00 92.31 102 ASP A O 1
ATOM 833 N N . VAL A 1 103 ? -4.867 -3.626 -15.353 1.00 92.19 103 VAL A N 1
ATOM 834 C CA . VAL A 1 103 ? -3.501 -3.103 -15.372 1.00 92.19 103 VAL A CA 1
ATOM 835 C C . VAL A 1 103 ? -3.358 -1.993 -14.337 1.00 92.19 103 VAL A C 1
ATOM 837 O O . VAL A 1 103 ? -4.068 -0.987 -14.387 1.00 92.19 103 VAL A O 1
ATOM 840 N N . VAL A 1 104 ? -2.389 -2.146 -13.436 1.00 92.94 104 VAL A N 1
ATOM 841 C CA . VAL A 1 104 ? -1.997 -1.128 -12.460 1.00 92.94 104 VAL A CA 1
ATOM 842 C C . VAL A 1 104 ? -0.587 -0.629 -12.757 1.00 92.94 104 VAL A C 1
ATOM 844 O O . VAL A 1 104 ? 0.313 -1.404 -13.085 1.00 92.94 104 VAL A O 1
ATOM 847 N N . HIS A 1 105 ? -0.383 0.680 -12.634 1.00 92.50 105 HIS A N 1
ATOM 848 C CA . HIS A 1 105 ? 0.947 1.273 -12.720 1.00 92.50 105 HIS A CA 1
ATOM 849 C C . HIS A 1 105 ? 1.628 1.213 -11.363 1.00 92.50 105 HIS A C 1
ATOM 851 O O . HIS A 1 105 ? 1.099 1.749 -10.391 1.00 92.50 105 HIS A O 1
ATOM 857 N N . ILE A 1 106 ? 2.808 0.605 -11.310 1.00 92.06 106 ILE A N 1
ATOM 858 C CA . ILE A 1 106 ? 3.628 0.508 -10.107 1.00 92.06 106 ILE A CA 1
ATOM 859 C C . ILE A 1 106 ? 4.885 1.341 -10.296 1.00 92.06 106 ILE A C 1
ATOM 861 O O . ILE A 1 106 ? 5.683 1.099 -11.203 1.00 92.06 106 ILE A O 1
ATOM 865 N N . GLU A 1 107 ? 5.065 2.308 -9.403 1.00 90.00 107 GLU A N 1
ATOM 866 C CA . GLU A 1 107 ? 6.222 3.193 -9.365 1.00 90.00 107 GLU A CA 1
ATOM 867 C C . GLU A 1 107 ? 6.981 3.033 -8.040 1.00 90.00 107 GLU A C 1
ATOM 869 O O . GLU A 1 107 ? 6.359 3.041 -6.981 1.00 90.00 107 GLU A O 1
ATOM 874 N N . SER A 1 108 ? 8.313 2.916 -8.042 1.00 87.69 108 SER A N 1
ATOM 875 C CA . SER A 1 108 ? 9.083 2.984 -6.790 1.00 87.69 108 SER A CA 1
ATOM 876 C C . SER A 1 108 ? 9.013 4.392 -6.216 1.00 87.69 108 SER A C 1
ATOM 878 O O . SER A 1 108 ? 9.354 5.359 -6.904 1.00 87.69 108 SER A O 1
ATOM 880 N N . ALA A 1 109 ? 8.659 4.508 -4.943 1.00 82.50 109 ALA A N 1
ATOM 881 C CA . ALA A 1 109 ? 8.571 5.787 -4.261 1.00 82.50 109 ALA A CA 1
ATOM 882 C C . ALA A 1 109 ? 9.354 5.743 -2.949 1.00 82.50 109 ALA A C 1
ATOM 884 O O . ALA A 1 109 ? 9.107 4.894 -2.105 1.00 82.50 109 ALA A O 1
ATOM 885 N N . ASN A 1 110 ? 10.247 6.710 -2.734 1.00 75.31 110 ASN A N 1
ATOM 886 C CA . ASN A 1 110 ? 10.813 6.943 -1.408 1.00 75.31 110 ASN A CA 1
ATOM 887 C C . ASN A 1 110 ? 9.910 7.912 -0.650 1.00 75.31 110 ASN A C 1
ATOM 889 O O . ASN A 1 110 ? 9.803 9.085 -1.014 1.00 75.31 110 ASN A O 1
ATOM 893 N N . LEU A 1 111 ? 9.258 7.412 0.396 1.00 72.69 111 LEU A N 1
ATOM 894 C CA . LEU A 1 111 ? 8.309 8.179 1.194 1.00 72.69 111 LEU A CA 1
ATOM 895 C C . LEU A 1 111 ? 8.921 8.472 2.571 1.00 72.69 111 LEU A C 1
ATOM 897 O O . LEU A 1 111 ? 9.450 7.552 3.202 1.00 72.69 111 LEU A O 1
ATOM 901 N N . PRO A 1 112 ? 8.897 9.732 3.043 1.00 70.44 112 PRO A N 1
ATOM 902 C CA . PRO A 1 112 ? 9.290 10.057 4.407 1.00 70.44 112 PRO A CA 1
ATOM 903 C C . PRO A 1 112 ? 8.380 9.367 5.429 1.00 70.44 112 PRO A C 1
ATOM 905 O O . PRO A 1 112 ? 7.242 8.995 5.140 1.00 70.44 112 PRO A O 1
ATOM 908 N N . VAL A 1 113 ? 8.887 9.215 6.650 1.00 68.69 113 VAL A N 1
ATOM 909 C CA . VAL A 1 113 ? 8.119 8.626 7.750 1.00 68.69 113 VAL A CA 1
ATOM 910 C C . VAL A 1 113 ? 7.080 9.624 8.253 1.00 68.69 113 VAL A C 1
ATOM 912 O O . VAL A 1 113 ? 7.400 10.788 8.500 1.00 68.69 113 VAL A O 1
ATOM 915 N N . ALA A 1 114 ? 5.846 9.151 8.417 1.00 67.25 114 ALA A N 1
ATOM 916 C CA . ALA A 1 114 ? 4.749 9.935 8.974 1.00 67.25 114 ALA A CA 1
ATOM 917 C C . ALA A 1 114 ? 4.951 10.153 10.475 1.00 67.25 114 ALA A C 1
ATOM 919 O O . ALA A 1 114 ? 5.153 9.193 11.217 1.00 67.25 114 ALA A O 1
ATOM 920 N N . THR A 1 115 ? 4.855 11.396 10.944 1.00 67.44 115 THR A N 1
ATOM 921 C CA . THR A 1 115 ? 4.840 11.709 12.384 1.00 67.44 115 THR A CA 1
ATOM 922 C C . THR A 1 115 ? 3.434 11.699 12.967 1.00 67.44 115 THR A C 1
ATOM 924 O O . THR A 1 115 ? 3.274 11.476 14.167 1.00 67.44 115 THR A O 1
ATOM 927 N N . PHE A 1 116 ? 2.409 11.936 12.146 1.00 72.12 116 PHE A N 1
ATOM 928 C CA . PHE A 1 116 ? 1.036 12.022 12.616 1.00 72.12 116 PHE A CA 1
ATOM 929 C C . PHE A 1 116 ? 0.040 11.622 11.530 1.00 72.12 116 PHE A C 1
ATOM 931 O O . PHE A 1 116 ? -0.040 12.266 10.492 1.00 72.12 116 PHE A O 1
ATOM 938 N N . SER A 1 117 ? -0.771 10.606 11.809 1.00 76.62 117 SER A N 1
ATOM 939 C CA . SER A 1 117 ? -1.866 10.160 10.947 1.00 76.62 117 SER A CA 1
ATOM 940 C C . SER A 1 117 ? -3.184 10.210 11.713 1.00 76.62 117 SER A C 1
ATOM 942 O O . SER A 1 117 ? -3.246 9.914 12.910 1.00 76.62 117 SER A O 1
ATOM 944 N N . ARG A 1 118 ? -4.253 10.628 11.031 1.00 83.12 118 ARG A N 1
ATOM 945 C CA . ARG A 1 118 ? -5.615 10.600 11.574 1.00 83.12 118 ARG A CA 1
ATOM 946 C C . ARG A 1 118 ? -6.387 9.480 10.906 1.00 83.12 118 ARG A C 1
ATOM 948 O O . ARG A 1 118 ? -6.304 9.311 9.697 1.00 83.12 118 ARG A O 1
ATOM 955 N N . PHE A 1 119 ? -7.186 8.771 11.688 1.00 85.75 119 PHE A N 1
ATOM 956 C CA . PHE A 1 119 ? -8.062 7.724 11.184 1.00 85.75 119 PHE A CA 1
ATOM 957 C C . PHE A 1 119 ? -9.475 7.988 11.661 1.00 85.75 119 PHE A C 1
ATOM 959 O O . PHE A 1 119 ? -9.684 8.412 12.799 1.00 85.75 119 PHE A O 1
ATOM 966 N N . GLN A 1 120 ? -10.431 7.735 10.780 1.00 87.56 120 GLN A N 1
ATOM 967 C CA . GLN A 1 120 ? -11.845 7.799 11.089 1.00 87.56 120 GLN A CA 1
ATOM 968 C C . GLN A 1 120 ? -12.443 6.398 10.971 1.00 87.56 120 GLN A C 1
ATOM 970 O O . GLN A 1 120 ? -12.524 5.883 9.854 1.00 87.56 120 GLN A O 1
ATOM 975 N N . PRO A 1 121 ? -12.859 5.775 12.086 1.00 87.69 121 PRO A N 1
ATOM 976 C CA . PRO A 1 121 ? -13.595 4.523 12.028 1.00 87.69 121 PRO A CA 1
ATOM 977 C C . PRO A 1 121 ? -14.981 4.753 11.426 1.00 87.69 121 PRO A C 1
ATOM 979 O O . PRO A 1 121 ? -15.639 5.751 11.725 1.00 87.69 121 PRO A O 1
ATOM 982 N N . HIS A 1 122 ? -15.416 3.830 10.570 1.00 86.25 122 HIS A N 1
ATOM 983 C CA . HIS A 1 122 ? -16.764 3.852 9.992 1.00 86.25 122 HIS A CA 1
ATOM 984 C C . HIS A 1 122 ? -17.798 3.297 10.967 1.00 86.25 122 HIS A C 1
ATOM 986 O O . HIS A 1 122 ? -18.912 3.811 11.037 1.00 86.25 122 HIS A O 1
ATOM 992 N N . SER A 1 123 ? -17.416 2.284 11.751 1.00 83.94 123 SER A N 1
ATOM 993 C CA . SER A 1 123 ? -18.275 1.707 12.786 1.00 83.94 123 SER A CA 1
ATOM 994 C C . SER A 1 123 ? -17.972 2.315 14.163 1.00 83.94 123 SER A C 1
ATOM 996 O O . SER A 1 123 ? -16.806 2.326 14.579 1.00 83.94 123 SER A O 1
ATOM 998 N N . PRO A 1 124 ? -18.995 2.768 14.918 1.00 81.12 124 PRO A N 1
ATOM 999 C CA . PRO A 1 124 ? -18.817 3.217 16.297 1.00 81.12 124 PRO A CA 1
ATOM 1000 C C . PRO A 1 124 ? -18.354 2.083 17.220 1.00 81.12 124 PRO A C 1
ATOM 1002 O O . PRO A 1 124 ? -17.721 2.359 18.230 1.00 81.12 124 PRO A O 1
ATOM 1005 N N . GLU A 1 125 ? -18.563 0.817 16.842 1.00 82.12 125 GLU A N 1
ATOM 1006 C CA . GLU A 1 125 ? -18.102 -0.347 17.610 1.00 82.12 125 GLU A CA 1
ATOM 1007 C C . GLU A 1 125 ? -16.576 -0.386 17.783 1.00 82.12 125 GLU A C 1
ATOM 1009 O O . GLU A 1 125 ? -16.075 -1.031 18.701 1.00 82.12 125 GLU A O 1
ATOM 1014 N N . PHE A 1 126 ? -15.818 0.290 16.912 1.00 80.50 126 PHE A N 1
ATOM 1015 C CA . PHE A 1 126 ? -14.373 0.423 17.088 1.00 80.50 126 PHE A CA 1
ATOM 1016 C C . PHE A 1 126 ? -14.025 1.282 18.316 1.00 80.50 126 PHE A C 1
ATOM 1018 O O . PHE A 1 126 ? -13.005 1.054 18.961 1.00 80.50 126 PHE A O 1
ATOM 1025 N N . LEU A 1 127 ? -14.874 2.257 18.661 1.00 81.62 127 LEU A N 1
ATOM 1026 C CA . LEU A 1 127 ? -14.701 3.125 19.831 1.00 81.62 127 LEU A CA 1
ATOM 1027 C C . LEU A 1 127 ? -15.058 2.408 21.143 1.00 81.62 127 LEU A C 1
ATOM 1029 O O . LEU A 1 127 ? -14.540 2.794 22.186 1.00 81.62 127 LEU A O 1
ATOM 1033 N N . ASP A 1 128 ? -15.888 1.360 21.084 1.00 82.88 128 ASP A N 1
ATOM 1034 C CA . ASP A 1 128 ? -16.235 0.498 22.227 1.00 82.88 128 ASP A CA 1
ATOM 1035 C C . ASP A 1 128 ? -15.115 -0.484 22.616 1.00 82.88 128 ASP A C 1
ATOM 1037 O O . ASP A 1 128 ? -15.154 -1.107 23.680 1.00 82.88 128 ASP A O 1
ATOM 1041 N N . ILE A 1 129 ? -14.090 -0.642 21.773 1.00 83.00 129 ILE A N 1
ATOM 1042 C CA . ILE A 1 129 ? -12.927 -1.473 22.094 1.00 83.00 129 ILE A CA 1
ATOM 1043 C C . ILE A 1 129 ? -12.205 -0.867 23.302 1.00 83.00 129 ILE A C 1
ATOM 1045 O O . ILE A 1 129 ? -11.975 0.335 23.360 1.00 83.00 129 ILE A O 1
ATOM 1049 N N . SER A 1 130 ? -11.766 -1.697 24.253 1.00 82.00 130 SER A N 1
ATOM 1050 C CA . SER A 1 130 ? -11.112 -1.208 25.477 1.00 82.00 130 SER A CA 1
ATOM 1051 C C . SER A 1 130 ? -9.826 -0.411 25.212 1.00 82.00 130 SER A C 1
ATOM 1053 O O . SER A 1 130 ? -9.493 0.484 25.978 1.00 82.00 130 SER A O 1
ATOM 1055 N N . ASN A 1 131 ? -9.094 -0.736 24.138 1.00 85.44 131 ASN A N 1
ATOM 1056 C CA . ASN A 1 131 ? -7.852 -0.069 23.734 1.00 85.44 131 ASN A CA 1
ATOM 1057 C C . ASN A 1 131 ? -7.770 0.106 22.201 1.00 85.44 131 ASN A C 1
ATOM 1059 O O . ASN A 1 131 ? -6.96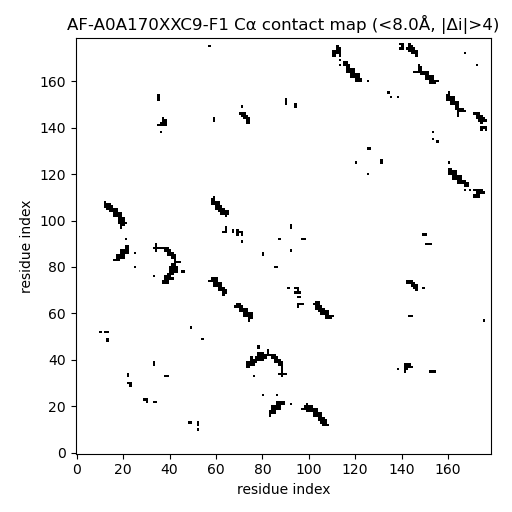3 -0.564 21.549 1.00 85.44 131 ASN A O 1
ATOM 1063 N N . PRO A 1 132 ? -8.549 1.024 21.597 1.00 84.00 132 PRO A N 1
ATOM 1064 C CA . PRO A 1 132 ? -8.615 1.172 20.140 1.00 84.00 132 PRO A CA 1
ATOM 1065 C C . PRO A 1 132 ? -7.282 1.653 19.556 1.00 84.00 132 PRO A C 1
ATOM 1067 O O . PRO A 1 132 ? -6.888 1.255 18.462 1.00 84.00 132 PRO A O 1
ATOM 1070 N N . LYS A 1 133 ? -6.530 2.453 20.324 1.00 83.94 133 LYS A N 1
ATOM 1071 C CA . LYS A 1 133 ? -5.205 2.942 19.931 1.00 83.94 133 LYS A CA 1
ATOM 1072 C C . LYS A 1 133 ? -4.186 1.807 19.783 1.00 83.94 133 LYS A C 1
ATOM 1074 O O . LYS A 1 133 ? -3.486 1.757 18.781 1.00 83.94 133 LYS A O 1
ATOM 1079 N N . ALA A 1 134 ? -4.132 0.877 20.738 1.00 86.50 134 ALA A N 1
ATOM 1080 C CA . ALA A 1 134 ? -3.190 -0.243 20.684 1.00 86.50 134 ALA A CA 1
ATOM 1081 C C . ALA A 1 134 ? -3.502 -1.193 19.517 1.00 86.50 134 ALA A C 1
ATOM 1083 O O . ALA A 1 134 ? -2.589 -1.679 18.852 1.00 86.50 134 ALA A O 1
ATOM 1084 N N . VAL A 1 135 ? -4.792 -1.422 19.240 1.00 85.50 135 VAL A N 1
ATOM 1085 C CA . VAL A 1 135 ? -5.244 -2.206 18.080 1.00 85.50 135 VAL A CA 1
ATOM 1086 C C . VAL A 1 135 ? -4.810 -1.541 16.779 1.00 85.50 135 VAL A C 1
ATOM 1088 O O . VAL A 1 135 ? -4.244 -2.208 15.913 1.00 85.50 135 VAL A O 1
ATOM 1091 N N . LEU A 1 136 ? -5.009 -0.225 16.675 1.00 83.38 136 LEU A N 1
ATOM 1092 C CA . LEU A 1 136 ? -4.564 0.559 15.532 1.00 83.38 136 LEU A CA 1
ATOM 1093 C C . LEU A 1 136 ? -3.043 0.463 15.352 1.00 83.38 136 LEU A C 1
ATOM 1095 O O . LEU A 1 136 ? -2.592 0.084 14.281 1.00 83.38 136 LEU A O 1
ATOM 1099 N N . GLU A 1 137 ? -2.247 0.728 16.391 1.00 83.38 137 GLU A N 1
ATOM 1100 C CA . GLU A 1 137 ? -0.777 0.664 16.323 1.00 83.38 137 GLU A CA 1
ATOM 1101 C C . GLU A 1 137 ? -0.262 -0.730 15.933 1.00 83.38 137 GLU A C 1
ATOM 1103 O O . GLU A 1 137 ? 0.674 -0.849 15.138 1.00 83.38 137 GLU A O 1
ATOM 1108 N N . ASN A 1 138 ? -0.891 -1.791 16.448 1.00 84.62 138 ASN A N 1
ATOM 1109 C CA . ASN A 1 138 ? -0.547 -3.162 16.081 1.00 84.62 138 ASN A CA 1
ATOM 1110 C C . ASN A 1 138 ? -0.881 -3.459 14.615 1.00 84.62 138 ASN A C 1
ATOM 1112 O O . ASN A 1 138 ? -0.088 -4.080 13.914 1.00 84.62 138 ASN A O 1
ATOM 1116 N N . CYS A 1 139 ? -2.028 -2.981 14.136 1.00 81.12 139 CYS A N 1
ATOM 1117 C CA . CYS A 1 139 ? -2.416 -3.144 12.745 1.00 81.12 139 CYS A CA 1
ATOM 1118 C C . CYS A 1 139 ? -1.483 -2.362 11.813 1.00 81.12 139 CYS A C 1
ATOM 1120 O O . CYS A 1 139 ? -0.939 -2.930 10.871 1.00 81.12 139 CYS A O 1
ATOM 1122 N N . LEU A 1 140 ? -1.186 -1.100 12.141 1.00 79.69 140 LEU A N 1
ATOM 1123 C CA . LEU A 1 140 ? -0.274 -0.237 11.387 1.00 79.69 140 LEU A CA 1
ATOM 1124 C C . LEU A 1 140 ? 1.149 -0.795 11.273 1.00 79.69 140 LEU A C 1
ATOM 1126 O O . LEU A 1 140 ? 1.873 -0.412 10.362 1.00 79.69 140 LEU A O 1
ATOM 1130 N N . ARG A 1 141 ? 1.562 -1.740 12.129 1.00 79.75 141 ARG A N 1
ATO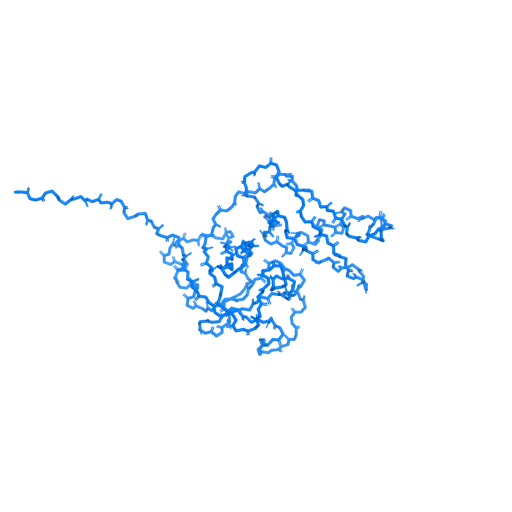M 1131 C CA . ARG A 1 141 ? 2.817 -2.489 11.945 1.00 79.75 141 ARG A CA 1
ATOM 1132 C C . ARG A 1 141 ? 2.839 -3.340 10.679 1.00 79.75 141 ARG A C 1
ATOM 1134 O O . ARG A 1 141 ? 3.905 -3.527 10.098 1.00 79.75 141 ARG A O 1
ATOM 1141 N N . ASN A 1 142 ? 1.684 -3.827 10.243 1.00 77.94 142 ASN A N 1
ATOM 1142 C CA . ASN A 1 142 ? 1.561 -4.660 9.050 1.00 77.94 142 ASN A CA 1
ATOM 1143 C C . ASN A 1 142 ? 1.453 -3.828 7.764 1.00 77.94 142 ASN A C 1
ATOM 1145 O O . ASN A 1 142 ? 1.692 -4.347 6.669 1.00 77.94 142 ASN A O 1
ATOM 1149 N N . PHE A 1 143 ? 1.134 -2.537 7.883 1.00 76.75 143 PHE A N 1
ATOM 1150 C CA . PHE A 1 143 ? 1.080 -1.604 6.765 1.00 76.75 143 PHE A CA 1
ATOM 1151 C C . PHE A 1 143 ? 2.428 -0.905 6.606 1.00 76.75 143 PHE A C 1
ATOM 1153 O O . PHE A 1 143 ? 2.848 -0.133 7.459 1.00 76.75 143 PHE A O 1
ATOM 1160 N N . ALA A 1 144 ? 3.103 -1.144 5.481 1.00 71.88 144 ALA A N 1
ATOM 1161 C CA . ALA A 1 144 ? 4.332 -0.420 5.146 1.00 71.88 144 ALA A CA 1
ATOM 1162 C C . ALA A 1 144 ? 4.059 1.041 4.749 1.00 71.88 144 ALA A C 1
ATOM 1164 O O . ALA A 1 144 ? 4.959 1.877 4.737 1.00 71.88 144 ALA A O 1
ATOM 1165 N N . CYS A 1 145 ? 2.815 1.332 4.369 1.00 77.12 145 CYS A N 1
ATOM 1166 C CA . CYS A 1 145 ? 2.411 2.595 3.793 1.00 77.12 145 CYS A CA 1
ATOM 1167 C C . CYS A 1 145 ? 0.949 2.908 4.069 1.00 77.12 145 CYS A C 1
ATOM 1169 O O . CYS A 1 145 ? 0.121 2.006 4.166 1.00 77.12 145 CYS A O 1
ATOM 1171 N N . LEU A 1 146 ? 0.647 4.202 4.155 1.00 79.38 146 LEU A N 1
ATOM 1172 C CA . LEU A 1 146 ? -0.705 4.723 4.278 1.00 79.38 146 LEU A CA 1
ATOM 1173 C C . LEU A 1 146 ? -0.874 5.858 3.282 1.00 79.38 146 LEU A C 1
ATOM 1175 O O . LEU A 1 146 ? 0.037 6.656 3.069 1.00 79.38 146 LEU A O 1
ATOM 1179 N N . THR A 1 147 ? -2.058 5.938 2.696 1.00 81.31 147 THR A N 1
ATOM 1180 C CA . THR A 1 147 ? -2.397 6.998 1.755 1.00 81.31 147 THR A CA 1
ATOM 1181 C C . THR A 1 147 ? -3.652 7.691 2.245 1.00 81.31 147 THR A C 1
ATOM 1183 O O . THR A 1 147 ? -4.598 7.051 2.691 1.00 81.31 147 THR A O 1
ATOM 1186 N N . THR A 1 148 ? -3.649 9.021 2.221 1.00 83.19 148 THR A N 1
ATOM 1187 C CA . THR A 1 148 ? -4.825 9.798 2.614 1.00 83.19 148 THR A CA 1
ATOM 1188 C C . THR A 1 148 ? -5.996 9.481 1.689 1.00 83.19 148 THR A C 1
ATOM 1190 O O . THR A 1 148 ? -5.869 9.585 0.472 1.00 83.19 148 THR A O 1
ATOM 1193 N N . GLY A 1 149 ? -7.145 9.167 2.279 1.00 81.69 149 GLY A N 1
ATOM 1194 C CA . GLY A 1 149 ? -8.365 8.821 1.560 1.00 81.69 149 GLY A CA 1
ATOM 1195 C C . GLY A 1 149 ? -8.532 7.328 1.274 1.00 81.69 149 GLY A C 1
ATOM 1196 O O . GLY A 1 149 ? -9.604 6.951 0.805 1.00 81.69 149 GLY A O 1
ATOM 1197 N N . ASP A 1 150 ? -7.536 6.488 1.574 1.00 83.94 150 ASP A N 1
ATOM 1198 C CA . ASP A 1 150 ? -7.708 5.035 1.553 1.00 83.94 150 ASP A CA 1
ATOM 1199 C C . ASP A 1 150 ? -8.567 4.569 2.733 1.00 83.94 150 ASP A C 1
ATOM 1201 O O . ASP A 1 150 ? -8.551 5.158 3.821 1.00 83.94 150 ASP A O 1
ATOM 1205 N N . VAL A 1 151 ? -9.308 3.485 2.513 1.00 86.31 151 VAL A N 1
ATOM 1206 C CA . VAL A 1 151 ? -10.016 2.750 3.561 1.00 86.31 151 VAL A CA 1
ATOM 1207 C C . VAL A 1 151 ? -9.184 1.518 3.888 1.00 86.31 151 VAL A C 1
ATOM 1209 O O . VAL A 1 151 ? -8.943 0.673 3.031 1.00 86.31 151 VAL A O 1
ATOM 1212 N N . VAL A 1 152 ? -8.685 1.436 5.115 1.00 84.19 152 VAL A N 1
ATOM 1213 C CA . VAL A 1 152 ? -7.953 0.266 5.602 1.00 84.19 152 VAL A CA 1
ATOM 1214 C C . VAL A 1 152 ? -8.888 -0.592 6.437 1.00 84.19 152 VAL A C 1
ATOM 1216 O O . VAL A 1 152 ? -9.664 -0.077 7.245 1.00 84.19 152 VAL A O 1
ATOM 1219 N N . ASN A 1 153 ? -8.817 -1.905 6.240 1.00 82.69 153 ASN A N 1
ATOM 1220 C CA . ASN A 1 153 ? -9.568 -2.858 7.041 1.00 82.69 153 ASN A CA 1
ATOM 1221 C C . ASN A 1 153 ? -8.683 -3.383 8.179 1.00 82.69 153 ASN A C 1
ATOM 1223 O O . ASN A 1 153 ? -7.559 -3.834 7.954 1.00 82.69 153 ASN A O 1
ATOM 1227 N N . ILE A 1 154 ? -9.188 -3.289 9.405 1.00 81.62 154 ILE A N 1
ATOM 1228 C CA . ILE A 1 154 ? -8.529 -3.723 10.629 1.00 81.62 154 ILE A CA 1
ATOM 1229 C C . ILE A 1 154 ? -9.340 -4.854 11.241 1.00 81.62 154 ILE A C 1
ATOM 1231 O O . ILE A 1 154 ? -10.415 -4.639 11.799 1.00 81.62 154 ILE A O 1
ATOM 1235 N N . LYS A 1 155 ? -8.777 -6.059 11.224 1.00 78.62 155 LYS A N 1
ATOM 1236 C CA . LYS A 1 155 ? -9.369 -7.204 11.910 1.00 78.62 155 LYS A CA 1
ATOM 1237 C C . LYS A 1 155 ? -8.963 -7.224 13.377 1.00 78.62 155 LYS A C 1
ATOM 1239 O O . LYS A 1 155 ? -7.775 -7.287 13.701 1.00 78.62 155 LYS A O 1
ATOM 1244 N N . TYR A 1 156 ? -9.946 -7.218 14.268 1.00 79.69 156 TYR A N 1
ATOM 1245 C CA . TYR A 1 156 ? -9.731 -7.364 15.703 1.00 79.69 156 TYR A CA 1
ATOM 1246 C C . TYR A 1 156 ? -10.691 -8.402 16.289 1.00 79.69 156 TYR A C 1
ATOM 1248 O O . TYR A 1 156 ? -11.910 -8.299 16.153 1.00 79.69 156 TYR A O 1
ATOM 1256 N N . ASN A 1 157 ? -10.130 -9.418 16.955 1.00 80.81 157 ASN A N 1
ATOM 1257 C CA . ASN A 1 157 ? -10.834 -10.651 17.326 1.00 80.81 157 ASN A CA 1
ATOM 1258 C C . ASN A 1 157 ? -11.484 -11.318 16.100 1.00 80.81 157 ASN A C 1
ATOM 1260 O O . ASN A 1 157 ? -10.787 -11.832 15.228 1.00 80.81 157 ASN A O 1
ATOM 1264 N N . THR A 1 158 ? -12.813 -11.290 16.040 1.00 78.44 158 THR A N 1
ATOM 1265 C CA . THR A 1 158 ? -13.640 -11.929 15.008 1.00 78.44 158 THR A CA 1
ATOM 1266 C C . THR A 1 158 ? -14.400 -10.907 14.163 1.00 78.44 158 THR A C 1
ATOM 1268 O O . THR A 1 158 ? -15.269 -11.295 13.390 1.00 78.44 158 THR A O 1
ATOM 1271 N N . LYS A 1 159 ? -14.113 -9.610 14.342 1.00 81.81 159 LYS A N 1
ATOM 1272 C CA . LYS A 1 159 ? -14.760 -8.512 13.623 1.00 81.81 159 LYS A CA 1
ATOM 1273 C C . LYS A 1 159 ? -13.743 -7.744 12.787 1.00 81.81 159 LYS A C 1
ATOM 1275 O O . LYS A 1 159 ? -12.627 -7.474 13.236 1.00 81.81 159 LYS A O 1
ATOM 1280 N N . ASP A 1 160 ? -14.170 -7.382 11.591 1.00 83.12 160 ASP A N 1
ATOM 1281 C CA . ASP A 1 160 ? -13.441 -6.542 10.654 1.00 83.12 160 ASP A CA 1
ATOM 1282 C C . ASP A 1 160 ? -13.969 -5.107 10.778 1.00 83.12 160 ASP A C 1
ATOM 1284 O O . ASP A 1 160 ? -15.178 -4.871 10.760 1.00 83.12 160 ASP A O 1
ATOM 1288 N N . TYR A 1 161 ? -13.062 -4.152 10.971 1.00 86.19 161 TYR A N 1
ATOM 1289 C CA . TYR A 1 161 ? -13.374 -2.742 11.177 1.00 86.19 161 TYR A CA 1
ATOM 1290 C C . TYR A 1 161 ? -12.774 -1.909 10.053 1.00 86.19 161 TYR A C 1
ATOM 1292 O O . TYR A 1 161 ? -11.566 -1.925 9.829 1.00 86.19 161 TYR A O 1
ATOM 1300 N N . GLU A 1 162 ? -13.602 -1.119 9.384 1.00 86.81 162 GLU A N 1
ATOM 1301 C CA . GLU A 1 162 ? -13.155 -0.221 8.322 1.00 86.81 162 GLU A CA 1
ATOM 1302 C C . GLU A 1 162 ? -12.786 1.149 8.893 1.00 86.81 162 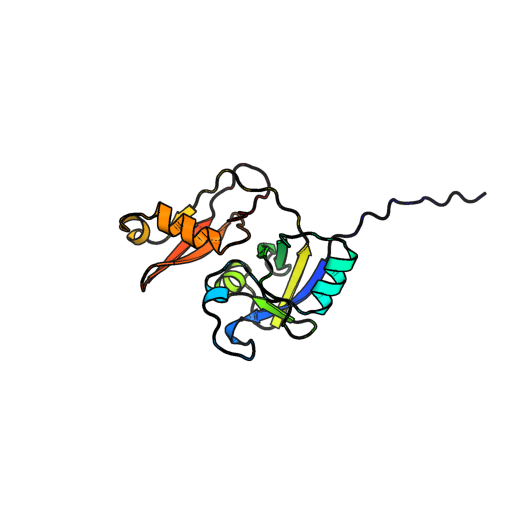GLU A C 1
ATOM 1304 O O . GLU A 1 162 ? -13.559 1.779 9.628 1.00 86.81 162 GLU A O 1
ATOM 1309 N N . LEU A 1 163 ? -11.579 1.612 8.569 1.00 86.12 163 LEU A N 1
ATOM 1310 C CA . LEU A 1 163 ? -11.080 2.922 8.963 1.00 86.12 163 LEU A CA 1
ATOM 1311 C C . LEU A 1 163 ? -10.625 3.700 7.732 1.00 86.12 163 LEU A C 1
ATOM 1313 O O . LEU A 1 163 ? -9.763 3.259 6.978 1.00 86.12 163 LEU A O 1
ATOM 1317 N N . SER A 1 164 ? -11.143 4.913 7.565 1.00 87.44 164 SER A N 1
ATOM 1318 C CA . SER A 1 164 ? -10.625 5.848 6.569 1.00 87.44 164 SER A CA 1
ATOM 1319 C C . SER A 1 164 ? -9.399 6.577 7.093 1.00 87.44 164 SER A C 1
ATOM 1321 O O . SER A 1 164 ? -9.422 7.161 8.179 1.00 87.44 164 SER A O 1
ATOM 1323 N N . VAL A 1 165 ? -8.349 6.614 6.281 1.00 85.19 165 VAL A N 1
ATOM 1324 C CA . VAL A 1 165 ? -7.167 7.437 6.532 1.00 85.19 165 VAL A CA 1
ATOM 1325 C C . VAL A 1 165 ? -7.512 8.894 6.217 1.00 85.19 165 VAL A C 1
ATOM 1327 O O . VAL A 1 165 ? -7.712 9.274 5.062 1.00 85.19 165 VAL A O 1
ATOM 1330 N N . LEU A 1 166 ? -7.586 9.725 7.252 1.00 79.94 166 LEU A N 1
ATOM 1331 C CA . LEU A 1 166 ? -7.795 11.166 7.142 1.00 79.94 166 LEU A CA 1
ATOM 1332 C C . LEU A 1 166 ? -6.464 11.915 7.021 1.00 79.94 166 LEU A C 1
ATOM 1334 O O . LEU A 1 166 ? -5.397 11.368 7.289 1.00 79.94 166 LEU A O 1
ATOM 1338 N N . VAL A 1 167 ? -6.555 13.181 6.593 1.00 61.88 167 VAL A N 1
ATOM 1339 C CA . VAL A 1 167 ? -5.429 13.983 6.095 1.00 61.88 167 VAL A CA 1
ATOM 1340 C C . VAL A 1 167 ? -4.160 13.863 6.941 1.00 61.88 167 VAL A C 1
ATOM 1342 O O . VAL A 1 167 ? -4.121 14.206 8.126 1.00 61.88 167 VAL A O 1
ATOM 1345 N N . ASP A 1 168 ? -3.107 13.403 6.273 1.00 55.19 168 ASP A N 1
ATOM 1346 C CA . ASP A 1 168 ? -1.731 13.513 6.721 1.00 55.19 168 ASP A CA 1
ATOM 1347 C C . ASP A 1 168 ? -1.327 14.979 6.551 1.00 55.19 168 ASP A C 1
ATOM 1349 O O . ASP A 1 168 ? -1.219 15.490 5.432 1.00 55.19 168 ASP A O 1
ATOM 1353 N N . THR A 1 169 ? -1.177 15.716 7.649 1.00 40.84 169 THR A N 1
ATOM 1354 C CA . THR A 1 169 ? -0.807 17.136 7.563 1.00 40.84 169 THR A CA 1
ATOM 1355 C C . THR A 1 169 ? 0.702 17.276 7.394 1.00 40.84 169 THR A C 1
ATOM 1357 O O . THR A 1 169 ? 1.305 18.005 8.159 1.00 40.84 169 THR A O 1
ATOM 1360 N N . THR A 1 170 ? 1.317 16.582 6.425 1.00 36.84 170 THR A N 1
ATOM 1361 C CA . THR A 1 170 ? 2.675 16.863 5.911 1.00 36.84 170 THR A CA 1
ATOM 1362 C C . THR A 1 170 ? 3.054 15.903 4.774 1.00 36.84 170 THR A C 1
ATOM 1364 O O . THR A 1 170 ? 3.656 14.868 5.005 1.00 36.84 170 THR A O 1
ATOM 1367 N N . ARG A 1 171 ? 2.765 16.290 3.520 1.00 42.91 171 ARG A N 1
ATOM 1368 C CA . ARG A 1 171 ? 3.400 15.794 2.274 1.00 42.91 171 ARG A CA 1
ATOM 1369 C C . ARG A 1 171 ? 3.884 14.324 2.297 1.00 42.91 171 ARG A C 1
ATOM 1371 O O . ARG A 1 171 ? 5.062 14.072 2.516 1.00 42.91 171 ARG A O 1
ATOM 1378 N N . LYS A 1 172 ? 2.994 13.412 1.881 1.00 43.81 172 LYS A N 1
ATOM 1379 C CA . LYS A 1 172 ? 3.280 12.029 1.441 1.00 43.81 172 LYS A CA 1
ATOM 1380 C C . LYS A 1 172 ? 4.128 11.233 2.434 1.00 43.81 172 LYS A C 1
ATOM 1382 O O . LYS A 1 172 ? 5.322 11.082 2.211 1.00 43.81 172 LYS A O 1
ATOM 1387 N N . SER A 1 173 ? 3.531 10.691 3.486 1.00 40.00 173 SER A N 1
ATOM 1388 C CA . SER A 1 173 ? 4.298 9.951 4.480 1.00 40.00 173 SER A CA 1
ATOM 1389 C C . SER A 1 173 ? 3.714 8.561 4.774 1.00 40.00 173 SER A C 1
ATOM 1391 O O . SER A 1 173 ? 2.502 8.378 4.846 1.00 40.00 173 SER A O 1
ATOM 1393 N N . CYS A 1 174 ? 4.595 7.558 4.858 1.00 44.69 174 CYS A N 1
ATOM 1394 C CA . CYS A 1 174 ? 4.271 6.144 5.072 1.00 44.69 174 CYS A CA 1
ATOM 1395 C C . CYS A 1 174 ? 4.888 5.634 6.380 1.00 44.69 174 CYS A C 1
ATOM 1397 O O . CYS A 1 174 ? 5.968 6.068 6.782 1.00 44.69 174 CYS A O 1
ATOM 1399 N N . PHE A 1 175 ? 4.195 4.719 7.059 1.00 44.53 175 PHE A N 1
ATOM 1400 C CA . PHE A 1 175 ? 4.552 4.210 8.385 1.00 44.53 175 PHE A CA 1
ATOM 1401 C C . PHE A 1 175 ? 5.665 3.150 8.277 1.00 44.53 175 PHE A C 1
ATOM 1403 O O . PHE A 1 175 ? 5.457 2.083 7.712 1.00 44.53 175 PHE A O 1
ATOM 1410 N N . ASN A 1 176 ? 6.857 3.423 8.817 1.00 37.88 176 ASN A N 1
ATOM 1411 C CA . ASN A 1 176 ? 7.955 2.452 8.843 1.00 37.88 176 ASN A CA 1
ATOM 1412 C C . ASN A 1 176 ? 8.059 1.843 10.247 1.00 37.88 176 ASN A C 1
ATOM 1414 O O . ASN A 1 176 ? 8.585 2.478 11.159 1.00 37.88 176 ASN A O 1
ATOM 1418 N N . ASN A 1 177 ? 7.552 0.624 10.437 1.00 36.50 177 ASN A N 1
ATOM 1419 C CA . ASN A 1 177 ? 7.683 -0.092 11.704 1.00 36.50 177 ASN A CA 1
ATOM 1420 C C . ASN A 1 177 ? 8.971 -0.938 11.666 1.00 36.50 177 ASN A C 1
ATOM 1422 O O . ASN A 1 177 ? 8.959 -2.099 11.261 1.00 36.50 177 ASN A O 1
ATOM 1426 N N . ARG A 1 178 ? 10.107 -0.325 12.028 1.00 34.75 178 ARG A N 1
ATOM 1427 C CA . ARG A 1 178 ? 11.309 -1.068 12.438 1.00 34.75 178 ARG A CA 1
ATOM 1428 C C . ARG A 1 178 ? 11.150 -1.427 13.916 1.00 34.75 178 ARG A C 1
ATOM 1430 O O . ARG A 1 178 ? 11.178 -0.531 14.757 1.00 34.75 178 ARG A O 1
ATOM 1437 N N . MET A 1 179 ? 10.975 -2.717 14.195 1.00 33.25 179 MET A N 1
ATOM 1438 C CA . MET A 1 179 ? 11.433 -3.329 15.446 1.00 33.25 179 MET A CA 1
ATOM 1439 C C . MET A 1 179 ? 12.875 -3.783 15.262 1.00 33.25 179 MET A C 1
ATOM 1441 O O . MET A 1 179 ? 13.186 -4.252 14.143 1.00 33.25 179 MET A O 1
#

Secondary structure (DSSP, 8-state):
-----------PPPEEEEEEEEGGGSSSS--HHHHTSSEEE--HHHHHHHHHTTPPSS-EEEEEETTTTEEEEEEEEES-SPTTEEEE-HHHHHHHT--TT-EEEEEE---PBPS--EEEESSGGGTTSS-HHHHHHHHHTT-S---TTPEEEEEETTEEEEEEEE--SSSS-B-----

pLDDT: mean 78.6, std 15.7, range [33.25, 93.75]

Solvent-accessible surface area (backbone atoms only — not comparable to full-atom values): 10282 Å² total; per-residue (Å²): 135,84,80,78,82,78,69,80,80,67,82,72,60,55,71,49,74,29,31,32,32,48,50,87,72,51,93,70,78,88,58,63,72,40,55,62,29,26,34,27,32,32,17,50,69,54,53,57,54,39,55,74,69,64,64,62,87,82,60,32,33,36,40,35,25,79,94,70,75,28,71,46,43,30,22,65,70,49,58,78,34,58,85,67,33,29,30,34,22,62,57,57,30,58,63,38,70,51,57,78,67,36,72,33,39,40,30,53,44,92,61,51,71,53,92,60,79,42,73,44,66,75,50,71,70,54,72,71,42,96,53,47,65,62,54,47,57,60,49,48,56,46,20,49,27,56,39,70,73,38,57,47,68,45,77,55,98,94,45,77,42,50,27,36,30,38,75,54,90,65,84,69,36,21,39,76,72,80,129

InterPro domains:
  IPR004854 Ubiquitin fusion degradation protein UFD1-like [PTHR12555] (12-166)
  IPR042299 UFD1-like, Nn domain [G3DSA:2.40.40.50] (5-111)
  IPR055417 Ubiquitin fusion degradation protein UFD1, N-terminal subdomain 1 [PF03152] (14-112)
  IPR055418 Ubiquitin fusion degradation protein UFD1, N-terminal subdomain 2 [PF24842] (114-166)

Nearest PDB structures (foldseek):
  2yuj-assembly1_A  TM=9.156E-01  e=1.412E-22  Homo sapiens
  1zc1-assembly1_A  TM=8.106E-01  e=4.261E-19  Saccharomyces cerevisiae
  5kiw-assembly1_A  TM=7.386E-01  e=9.219E-09  Homo sapiens
  3tiw-assembly2_B  TM=7.981E-01  e=4.632E-08  Homo sapiens
  5e7p-assembly1_A  TM=6.529E-01  e=1.399E-06  Mycolicibacterium smegmatis MC2 155

Foldseek 3Di:
DDDPPPDPPPLFWDKDKAFEAAPVPPPDPDDVLQLLFQAKEAAVVSVVVCVVSVPDPPWKKWKADPVQRFIWIGTHDYHHDPPRHMHHHPLVCVRNVHDGRDMIMITTDDAAAAPDWDKDWPDCVCVVPPCSPVQVVVSLQRTQFGDQQRWRWGDDDHDIITIHTHDRPDPGHTHHDDD